Protein AF-A0AAV4CG24-F1 (afdb_monomer)

Solvent-accessible surface area (backbone atoms only — not comparable to full-atom values): 12951 Å² total; per-residue (Å²): 138,84,87,86,73,68,95,85,64,70,68,48,43,23,34,48,84,80,64,47,72,50,86,46,74,68,58,50,69,72,48,63,100,78,67,50,74,42,80,32,50,84,91,58,79,85,88,38,61,70,57,51,52,53,54,51,52,76,70,46,96,73,87,53,74,66,55,49,55,50,50,55,56,50,66,68,37,93,57,31,68,60,54,48,51,56,46,50,62,53,72,75,32,60,40,86,46,43,43,35,93,69,41,53,68,51,48,61,96,55,66,88,85,60,53,34,53,48,59,50,35,20,52,52,42,30,52,51,48,52,50,52,53,53,56,53,54,71,76,42,92,47,72,73,47,50,55,52,46,52,52,50,49,50,52,35,58,76,54,56,39,59,11,48,35,53,14,38,84,36,87,89,54,30,68,30,44,80,74,27,45,34,66,50,63,41,53,94,91,41,92,52,32,94,78,64,48,69,49,38,46,50,38,36,41,62,40,42,56,54,54,68,76,60,80,85,81,83,125

Mean predicted aligned error: 14.13 Å

pLDDT: mean 80.68, std 14.06, range [37.09, 98.31]

Radius of gyration: 22.63 Å; Cα contacts (8 Å, |Δi|>4): 219; chains: 1; bounding box: 52×40×64 Å

Foldseek 3Di:
DDDDDPPPFDKWKAFLAQRHTDPDPVSVVPDDPPTDIDIDTVPDDRPHLLVVLVVVVVVDPDADPVNVVSVVVLVPDPCSVVVVVVVCLQVPFPLVAFFCVSPVQLCPPPDPVDGTPLVVQLVVLLVVLVVVLVVQLVVDPDPVVVVVSVVVVVVCVVCSVLSCCQGLPNPPRHCAHVSRKHWDCPDPPDRRNPVRDIARLSGGNVSVVCCVVPDPDDD

Secondary structure (DSSP, 8-state):
------TTS-EEEEETTT--B--SHHHHHTS-TT--EEEEETT-----HHHHHHHHHHH-SS--HHHHHHHHHHHTSTTHHHHHHHHHHHHT---S--BGGG-TGGGTTS-TT--BHHHHHHHHHHHHHHHHHHHHHHH--SHHHHHHHHHHHHHHHHTGGGGGGG-TT-TTT-SS-TT--EE----TTSSS-TT--EE-TTT-HHHHHHTTS------

Organism: NCBI:txid259542

Sequence (219 aa):
MVLEISGNQNVRVISGDDKTEVKDDEDLKKRHNQTSFVFLMDGERWPGDVYHYLNEFWMKNTVTQDDKLCFEKIIRDEQFEKRVLKYLEIVETNIHANRRNEDEDWFHGLGKRHKTKNKVMRDKLRRRMRNYLSKAGKKFDQEKTREMVQLLETRLKNAGYNSSYYDRGDSAKRMCDELGEFRCEGRYNKDECEHQHTINPYASKDHRVMFRLWDLDHM

Nearest PDB structures (foldseek):
  1v0d-assembly1_A-2  TM=7.535E-01  e=1.465E-10  Mus musculus
  4d2k-assembly4_D  TM=8.428E-01  e=2.640E-01  Drosophila melanogaster
  4mac-assembly3_B  TM=8.777E-01  e=9.709E-01  Mus musculus
  5xpb-assembly1_E  TM=8.160E-01  e=2.990E+00  Drosophila melanogaster

Structure (mmCIF, N/CA/C/O backbone):
data_AF-A0AAV4CG24-F1
#
_entry.id   AF-A0AAV4CG24-F1
#
loop_
_atom_site.group_PDB
_atom_site.id
_atom_site.type_symbol
_atom_site.label_atom_id
_atom_site.label_alt_id
_atom_site.label_comp_id
_atom_site.label_asym_id
_atom_site.label_entity_id
_atom_site.label_seq_id
_atom_site.pdbx_PDB_ins_code
_atom_site.Cartn_x
_atom_site.Cartn_y
_atom_site.Cartn_z
_atom_site.occupancy
_atom_site.B_iso_or_equiv
_atom_site.auth_seq_id
_atom_site.auth_comp_id
_atom_site.auth_asym_id
_atom_site.auth_atom_id
_atom_site.pdbx_PDB_model_num
ATOM 1 N N . MET A 1 1 ? 10.407 -13.045 -38.837 1.00 37.56 1 MET A N 1
ATOM 2 C CA . MET A 1 1 ? 10.295 -13.478 -37.431 1.00 37.56 1 MET A CA 1
ATOM 3 C C . MET A 1 1 ? 9.124 -14.439 -37.358 1.00 37.56 1 MET A C 1
ATOM 5 O O . MET A 1 1 ? 8.026 -14.040 -37.719 1.00 37.56 1 MET A O 1
ATOM 9 N N . VAL A 1 2 ? 9.375 -15.709 -37.042 1.00 37.09 2 VAL A N 1
ATOM 10 C CA . VAL A 1 2 ? 8.330 -16.733 -36.897 1.00 37.09 2 VAL A CA 1
ATOM 11 C C . VAL A 1 2 ? 8.076 -16.874 -35.402 1.00 37.09 2 VAL A C 1
ATOM 13 O O . VAL A 1 2 ? 9.019 -17.095 -34.648 1.00 37.09 2 VAL A O 1
ATOM 16 N N . LEU A 1 3 ? 6.834 -16.659 -34.973 1.00 52.44 3 LEU A N 1
ATOM 17 C CA . LEU A 1 3 ? 6.419 -16.887 -33.592 1.00 52.44 3 LEU A CA 1
ATOM 18 C C . LEU A 1 3 ? 6.149 -18.386 -33.428 1.00 52.44 3 LEU A C 1
ATOM 20 O O . LEU A 1 3 ? 5.180 -18.900 -33.981 1.00 52.44 3 LEU A O 1
ATOM 24 N N . GLU A 1 4 ? 7.017 -19.087 -32.700 1.00 59.41 4 GLU A N 1
ATOM 25 C CA . GLU A 1 4 ? 6.807 -20.491 -32.342 1.00 59.41 4 GLU A CA 1
ATOM 26 C C . GLU A 1 4 ? 6.093 -20.573 -30.992 1.00 59.41 4 GLU A C 1
ATOM 28 O O . GLU A 1 4 ? 6.704 -20.464 -29.931 1.00 59.41 4 GLU A O 1
ATOM 33 N N . ILE A 1 5 ? 4.775 -20.761 -31.033 1.00 59.62 5 ILE A N 1
ATOM 34 C CA . ILE A 1 5 ? 3.986 -21.109 -29.851 1.00 59.62 5 ILE A CA 1
ATOM 35 C C . ILE A 1 5 ? 3.922 -22.636 -29.796 1.00 59.62 5 ILE A C 1
ATOM 37 O O . ILE A 1 5 ? 3.379 -23.278 -30.695 1.00 59.62 5 ILE A O 1
ATOM 41 N N . SER A 1 6 ? 4.500 -23.231 -28.752 1.00 60.16 6 SER A N 1
ATOM 42 C CA . SER A 1 6 ? 4.446 -24.681 -28.543 1.00 60.16 6 SER A CA 1
ATOM 43 C C . SER A 1 6 ? 2.987 -25.107 -28.352 1.00 60.16 6 SER A C 1
ATOM 45 O O . SER A 1 6 ? 2.305 -24.589 -27.472 1.00 60.16 6 SER A O 1
ATOM 47 N N . GLY A 1 7 ? 2.500 -26.038 -29.180 1.00 53.47 7 GLY A N 1
ATOM 48 C CA . GLY A 1 7 ? 1.072 -26.319 -29.420 1.00 53.47 7 GLY A CA 1
ATOM 49 C C . GLY A 1 7 ? 0.230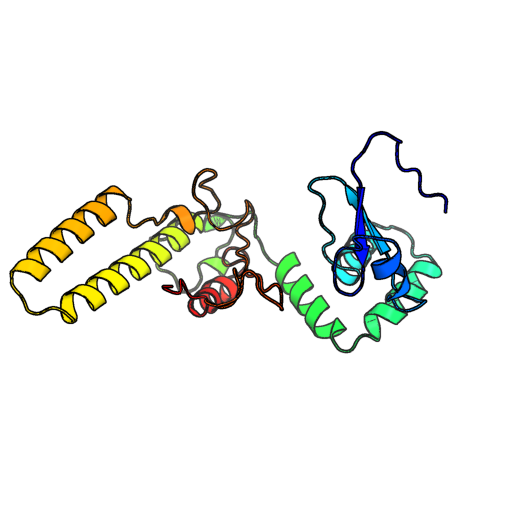 -26.890 -28.268 1.00 53.47 7 GLY A C 1
ATOM 50 O O . GLY A 1 7 ? -0.758 -27.559 -28.536 1.00 53.47 7 GLY A O 1
ATOM 51 N N . ASN A 1 8 ? 0.597 -26.660 -27.006 1.00 56.91 8 ASN A N 1
ATOM 52 C CA . ASN A 1 8 ? -0.135 -27.138 -25.829 1.00 56.91 8 ASN A CA 1
ATOM 53 C C . ASN A 1 8 ? -0.232 -26.100 -24.697 1.00 56.91 8 ASN A C 1
ATOM 55 O O . ASN A 1 8 ? -0.503 -26.458 -23.551 1.00 56.91 8 ASN A O 1
ATOM 59 N N . GLN A 1 9 ? 0.031 -24.825 -24.986 1.00 64.88 9 GLN A N 1
ATOM 60 C CA . GLN A 1 9 ? 0.042 -23.760 -23.987 1.00 64.88 9 GLN A CA 1
ATOM 61 C C . GLN A 1 9 ? -1.118 -22.791 -24.215 1.00 64.88 9 GLN A C 1
ATOM 63 O O . GLN A 1 9 ? -1.382 -22.387 -25.346 1.00 64.88 9 GLN A O 1
ATOM 68 N N . ASN A 1 10 ? -1.823 -22.443 -23.135 1.00 75.38 10 ASN A N 1
ATOM 69 C CA . ASN A 1 10 ? -2.861 -21.421 -23.167 1.00 75.38 10 ASN A CA 1
ATOM 70 C C . ASN A 1 10 ? -2.177 -20.063 -23.345 1.00 75.38 10 ASN A C 1
ATOM 72 O O . ASN A 1 10 ? -1.357 -19.663 -22.516 1.00 75.38 10 ASN A O 1
ATOM 76 N N . VAL A 1 11 ? -2.478 -19.390 -24.454 1.00 82.44 11 VAL A N 1
ATOM 77 C CA . VAL A 1 11 ? -1.899 -18.090 -24.792 1.00 82.44 11 VAL A CA 1
ATOM 78 C C . VAL A 1 11 ? -3.008 -17.064 -24.858 1.00 82.44 11 VAL A C 1
ATOM 80 O O . VAL A 1 11 ? -4.001 -17.239 -25.563 1.00 82.44 11 VAL A O 1
ATOM 83 N N . ARG A 1 12 ? -2.808 -15.970 -24.133 1.00 88.62 12 ARG A N 1
ATOM 84 C CA . ARG A 1 12 ? -3.722 -14.839 -24.092 1.00 88.62 12 ARG A CA 1
ATOM 85 C C . ARG A 1 12 ? -3.170 -13.722 -24.966 1.00 88.62 12 ARG A C 1
ATOM 87 O O . ARG A 1 12 ? -2.003 -13.354 -24.838 1.00 88.62 12 ARG A O 1
ATOM 94 N N . VAL A 1 13 ? -4.001 -13.178 -25.848 1.00 88.06 13 VAL A N 1
ATOM 95 C CA . VAL A 1 13 ? -3.606 -12.095 -26.756 1.00 88.06 13 VAL A CA 1
ATOM 96 C C . VAL A 1 13 ? -4.137 -10.781 -26.219 1.00 88.06 13 VAL A C 1
ATOM 98 O O . VAL A 1 13 ? -5.328 -10.648 -25.947 1.00 88.06 13 VAL A O 1
ATOM 101 N N . ILE A 1 14 ? -3.261 -9.795 -26.075 1.00 87.94 14 ILE A N 1
ATOM 102 C CA . ILE A 1 14 ? -3.652 -8.445 -25.675 1.00 87.94 14 ILE A CA 1
ATOM 103 C C . ILE A 1 14 ? -3.155 -7.419 -26.690 1.00 87.94 14 ILE A C 1
ATOM 105 O O . ILE A 1 14 ? -2.155 -7.628 -27.377 1.00 87.94 14 ILE A O 1
ATOM 109 N N . SER A 1 15 ? -3.830 -6.280 -26.750 1.00 83.81 15 SER A N 1
ATOM 110 C CA . SER A 1 15 ? -3.315 -5.084 -27.410 1.00 83.81 15 SER A CA 1
ATOM 111 C C . SER A 1 15 ? -2.145 -4.518 -26.598 1.00 83.81 15 SER A C 1
ATOM 113 O O . SER A 1 15 ? -2.245 -4.315 -25.388 1.00 83.81 15 SER A O 1
ATOM 115 N N . GLY A 1 16 ? -1.011 -4.287 -27.253 1.00 73.06 16 GLY A N 1
ATOM 116 C CA . GLY A 1 16 ? 0.186 -3.713 -26.643 1.00 73.06 16 GLY A CA 1
ATOM 117 C C . GLY A 1 16 ? -0.000 -2.257 -26.216 1.00 73.06 16 GLY A C 1
ATOM 118 O O . GLY A 1 16 ? 0.680 -1.825 -25.284 1.00 73.06 16 GLY A O 1
ATOM 119 N N . ASP A 1 17 ? -0.947 -1.557 -26.851 1.00 68.69 17 ASP A N 1
ATOM 120 C CA . ASP A 1 17 ? -1.194 -0.120 -26.698 1.00 68.69 17 ASP A CA 1
ATOM 121 C C . ASP A 1 17 ? -2.033 0.183 -25.443 1.00 68.69 17 ASP A C 1
ATOM 123 O O . ASP A 1 17 ? -1.686 1.040 -24.631 1.00 68.69 17 ASP A O 1
ATOM 127 N N . ASP A 1 18 ? -3.136 -0.549 -25.258 1.00 73.06 18 ASP A N 1
ATOM 128 C CA . ASP A 1 18 ? -4.129 -0.313 -24.195 1.00 73.06 18 ASP A CA 1
ATOM 129 C C . ASP A 1 18 ? -4.297 -1.503 -23.232 1.00 73.06 18 ASP A C 1
ATOM 131 O O . ASP A 1 18 ? -5.086 -1.438 -22.288 1.00 73.06 18 ASP A O 1
ATOM 135 N N . LYS A 1 19 ? -3.542 -2.590 -23.447 1.00 78.50 19 LYS A N 1
ATOM 136 C CA . LYS A 1 19 ? -3.533 -3.817 -22.628 1.00 78.50 19 LYS A CA 1
ATOM 137 C C . LYS A 1 19 ? -4.864 -4.561 -22.573 1.00 78.50 19 LYS A C 1
ATOM 139 O O . LYS A 1 19 ? -5.029 -5.464 -21.748 1.00 78.50 19 LYS A O 1
ATOM 144 N N . THR A 1 20 ? -5.807 -4.211 -23.442 1.00 84.31 20 THR A N 1
ATOM 145 C CA . THR A 1 20 ? -7.096 -4.896 -23.511 1.00 84.31 20 THR A CA 1
ATOM 146 C C . THR A 1 20 ? -6.941 -6.250 -24.193 1.00 84.31 20 THR A C 1
ATOM 148 O O . THR A 1 20 ? -6.212 -6.398 -25.175 1.00 84.31 20 THR A O 1
ATOM 151 N N . GLU A 1 21 ? -7.620 -7.259 -23.659 1.00 87.38 21 GLU A N 1
ATOM 152 C CA . GLU A 1 21 ? -7.591 -8.611 -24.211 1.00 87.38 21 GLU A CA 1
ATOM 153 C C . GLU A 1 21 ? -8.389 -8.695 -25.513 1.00 87.38 21 GLU A C 1
ATOM 155 O O . GLU A 1 21 ? -9.464 -8.104 -25.643 1.00 87.38 21 GLU A O 1
ATOM 160 N N . VAL A 1 22 ? -7.847 -9.427 -26.483 1.00 88.31 22 VAL A N 1
ATOM 161 C CA . VAL A 1 22 ? -8.533 -9.780 -27.723 1.00 88.31 22 VAL A CA 1
ATOM 162 C C . VAL A 1 22 ? -9.228 -11.111 -27.484 1.00 88.31 22 VAL A C 1
ATOM 164 O O . VAL A 1 22 ? -8.572 -12.143 -27.369 1.00 88.31 22 VAL A O 1
ATOM 167 N N . LYS A 1 23 ? -10.554 -11.068 -27.348 1.00 85.75 23 LYS A N 1
ATOM 168 C CA . LYS A 1 23 ? -11.351 -12.233 -26.944 1.00 85.75 23 LYS A CA 1
ATOM 169 C C . LYS A 1 23 ? -11.750 -13.117 -28.120 1.00 85.75 23 LYS A C 1
ATOM 171 O O . LYS A 1 23 ? -11.886 -14.324 -27.950 1.00 85.75 23 LYS A O 1
ATOM 176 N N . ASP A 1 24 ? -11.943 -12.516 -29.290 1.00 84.56 24 ASP A N 1
ATOM 177 C CA . ASP A 1 24 ? -12.369 -13.198 -30.506 1.00 84.56 24 ASP A CA 1
ATOM 178 C C . ASP A 1 24 ? -11.956 -12.428 -31.776 1.00 84.56 24 ASP A C 1
ATOM 180 O O . ASP A 1 24 ? -11.408 -11.320 -31.724 1.00 84.56 24 ASP A O 1
ATOM 184 N N . ASP A 1 25 ? -12.224 -13.038 -32.931 1.00 84.62 25 ASP A N 1
ATOM 185 C CA . ASP A 1 25 ? -11.913 -12.484 -34.251 1.00 84.62 25 ASP A CA 1
ATOM 186 C C . ASP A 1 25 ? -12.673 -11.184 -34.556 1.00 84.62 25 ASP A C 1
ATOM 188 O O . ASP A 1 25 ? -12.194 -10.353 -35.331 1.00 84.62 25 ASP A O 1
ATOM 192 N N . GLU A 1 26 ? -13.853 -10.974 -33.969 1.00 85.69 26 GLU A N 1
ATOM 193 C CA . GLU A 1 26 ? -14.628 -9.748 -34.173 1.00 85.69 26 GLU A CA 1
ATOM 194 C C . GLU A 1 26 ? -14.031 -8.586 -33.377 1.00 85.69 26 GLU A C 1
ATOM 196 O O . GLU A 1 26 ? -13.936 -7.464 -33.879 1.00 85.69 26 GLU A O 1
ATOM 201 N N . ASP A 1 27 ? -13.555 -8.850 -32.163 1.00 82.56 27 ASP A N 1
ATOM 202 C CA . ASP A 1 27 ? -12.786 -7.902 -31.365 1.00 82.56 27 ASP A CA 1
ATOM 203 C C . ASP A 1 27 ? -11.436 -7.570 -32.002 1.00 82.56 27 ASP A C 1
ATOM 205 O O . ASP A 1 27 ? -10.992 -6.423 -31.909 1.00 82.56 27 ASP A O 1
ATOM 209 N N . LEU A 1 28 ? -10.809 -8.527 -32.696 1.00 82.69 28 LEU A N 1
ATOM 210 C CA . LEU A 1 28 ? -9.594 -8.288 -33.475 1.00 82.69 28 LEU A CA 1
ATOM 211 C C . LEU A 1 28 ? -9.855 -7.345 -34.661 1.00 82.69 28 LEU A C 1
ATOM 213 O O . LEU A 1 28 ? -9.099 -6.398 -34.872 1.00 82.69 28 LEU A O 1
ATOM 217 N N . LYS A 1 29 ? -10.947 -7.552 -35.407 1.00 84.38 29 LYS A N 1
ATOM 218 C CA . LYS A 1 29 ? -11.315 -6.715 -36.569 1.00 84.38 29 LYS A CA 1
ATOM 219 C C . LYS A 1 29 ? -11.665 -5.273 -36.207 1.00 84.38 29 LYS A C 1
ATOM 221 O O . LYS A 1 29 ? -11.553 -4.391 -37.054 1.00 84.38 29 LYS A O 1
ATOM 226 N N . LYS A 1 30 ? -12.091 -5.020 -34.966 1.00 84.50 30 LYS A N 1
ATOM 227 C CA . LYS A 1 30 ? -12.358 -3.661 -34.460 1.00 84.50 30 LYS A CA 1
ATOM 228 C C . LYS A 1 30 ? -11.078 -2.877 -34.160 1.00 84.50 30 LYS A C 1
ATOM 230 O O . LYS A 1 30 ? -11.157 -1.671 -33.930 1.00 84.50 30 LYS A O 1
ATOM 235 N N . ARG A 1 31 ? -9.916 -3.538 -34.111 1.00 80.06 31 ARG A N 1
ATOM 236 C CA . ARG A 1 31 ? -8.637 -2.884 -33.812 1.00 80.06 31 ARG A CA 1
ATOM 237 C C . ARG A 1 31 ? -8.145 -2.083 -35.009 1.00 80.06 31 ARG A C 1
ATOM 239 O O . ARG A 1 31 ? -8.446 -2.387 -36.160 1.00 80.06 31 ARG A O 1
ATOM 246 N N . HIS A 1 32 ? -7.366 -1.043 -34.730 1.00 76.62 32 HIS A N 1
ATOM 247 C CA . HIS A 1 32 ? -6.729 -0.276 -35.789 1.00 76.62 32 HIS A CA 1
ATOM 248 C C . HIS A 1 32 ? -5.686 -1.141 -36.509 1.00 76.62 32 HIS A C 1
ATOM 250 O O . HIS A 1 32 ? -5.002 -1.955 -35.894 1.00 76.62 32 HIS A O 1
ATOM 256 N N . ASN A 1 33 ? -5.502 -0.914 -37.812 1.00 71.50 33 ASN A N 1
ATOM 257 C CA . ASN A 1 33 ? -4.597 -1.698 -38.670 1.00 71.50 33 ASN A CA 1
ATOM 258 C C . ASN A 1 33 ? -3.112 -1.690 -38.237 1.00 71.50 33 ASN A C 1
ATOM 260 O O . ASN A 1 33 ? -2.296 -2.369 -38.852 1.00 71.50 33 ASN A O 1
ATOM 264 N N . GLN A 1 34 ? -2.745 -0.897 -37.229 1.00 70.50 34 GLN A N 1
ATOM 265 C CA . GLN A 1 34 ? -1.386 -0.771 -36.693 1.00 70.50 34 GLN A CA 1
ATOM 266 C C . GLN A 1 34 ? -1.293 -1.119 -35.201 1.00 70.50 34 GLN A C 1
ATOM 268 O O . GLN A 1 34 ? -0.269 -0.843 -34.582 1.00 70.50 34 GLN A O 1
ATOM 273 N N . THR A 1 35 ? -2.341 -1.708 -34.621 1.00 73.69 35 THR A N 1
ATOM 274 C CA . THR A 1 35 ? -2.309 -2.165 -33.231 1.00 73.69 35 THR A CA 1
ATOM 275 C C . THR A 1 35 ? -1.256 -3.259 -33.074 1.00 73.69 35 THR A C 1
ATOM 277 O O . THR A 1 35 ? -1.263 -4.257 -33.798 1.00 73.69 35 THR A O 1
ATOM 280 N N . SER A 1 36 ? -0.339 -3.066 -32.126 1.00 78.88 36 SER A N 1
ATOM 281 C CA . SER A 1 36 ? 0.634 -4.096 -31.758 1.00 78.88 36 SER A CA 1
ATOM 282 C C . SER A 1 36 ? -0.049 -5.131 -30.870 1.00 78.88 36 SER A C 1
ATOM 284 O O . SER A 1 36 ? -0.774 -4.760 -29.952 1.00 78.88 36 SER A O 1
ATOM 286 N N . PHE A 1 37 ? 0.185 -6.421 -31.104 1.00 83.12 37 PHE A N 1
ATOM 287 C CA . PHE A 1 37 ? -0.364 -7.492 -30.268 1.00 83.12 37 PHE A CA 1
ATOM 288 C C . PHE A 1 37 ? 0.739 -8.180 -29.477 1.00 83.1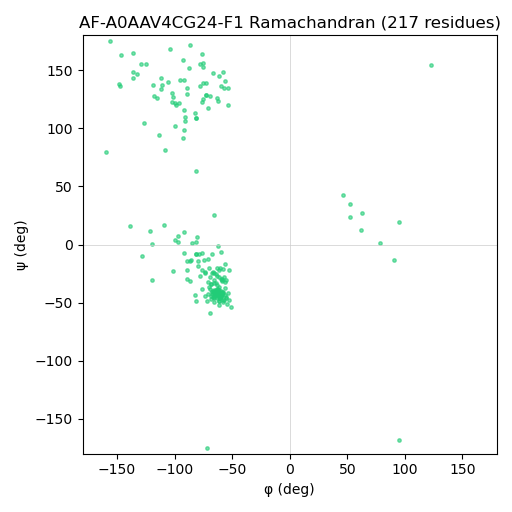2 37 PHE A C 1
ATOM 290 O O . PHE A 1 37 ? 1.811 -8.471 -30.007 1.00 83.12 37 PHE A O 1
ATOM 297 N N . VAL A 1 38 ? 0.453 -8.446 -28.207 1.00 84.12 38 VAL A N 1
ATOM 298 C CA . VAL A 1 38 ? 1.352 -9.137 -27.285 1.00 84.12 38 VAL A CA 1
ATOM 299 C C . VAL A 1 38 ? 0.705 -10.454 -26.892 1.00 84.12 38 VAL A C 1
ATOM 301 O O . VAL A 1 38 ? -0.437 -10.487 -26.433 1.00 84.12 38 VAL A O 1
ATOM 304 N N . PHE A 1 39 ? 1.449 -11.535 -27.082 1.00 86.44 39 PHE A N 1
ATOM 305 C CA . PHE A 1 39 ? 1.054 -12.888 -26.717 1.00 86.44 39 PHE A CA 1
ATOM 306 C C . PHE A 1 39 ? 1.664 -13.199 -25.353 1.00 86.44 39 PHE A C 1
ATOM 308 O O . PHE A 1 39 ? 2.876 -13.087 -25.186 1.00 86.44 39 PHE A O 1
ATOM 315 N N . LEU A 1 40 ? 0.822 -13.532 -24.378 1.00 82.31 40 LEU A N 1
ATOM 316 C CA . LEU A 1 40 ? 1.224 -13.805 -23.001 1.00 82.31 40 LEU A CA 1
ATOM 317 C C . LEU A 1 40 ? 0.853 -15.232 -22.621 1.00 82.31 40 LEU A C 1
ATOM 319 O O . LEU A 1 40 ? -0.262 -15.682 -22.895 1.00 82.31 40 LEU A O 1
ATOM 323 N N . MET A 1 41 ? 1.764 -15.910 -21.938 1.00 83.38 41 MET A N 1
ATOM 324 C CA . MET A 1 41 ? 1.499 -17.196 -21.307 1.00 83.38 41 MET A CA 1
ATOM 325 C C . MET A 1 41 ? 0.691 -17.031 -20.016 1.00 83.38 41 MET A C 1
ATOM 327 O O . MET A 1 41 ? 0.626 -15.943 -19.433 1.00 83.38 41 MET A O 1
ATOM 331 N N . ASP A 1 42 ? 0.109 -18.125 -19.526 1.00 77.31 42 ASP A N 1
ATOM 332 C CA . ASP A 1 42 ? -0.591 -18.134 -18.240 1.00 77.31 42 ASP A CA 1
ATOM 333 C C . ASP A 1 42 ? 0.303 -17.603 -17.103 1.00 77.31 42 ASP A C 1
ATOM 335 O O . ASP A 1 42 ? 1.365 -18.142 -16.793 1.00 77.31 42 ASP A O 1
ATOM 339 N N . GLY A 1 43 ? -0.150 -16.520 -16.466 1.00 73.56 43 GLY A N 1
ATOM 340 C CA . GLY A 1 43 ? 0.557 -15.836 -15.379 1.00 73.56 43 GLY A CA 1
ATOM 341 C C . GLY A 1 43 ? 1.501 -14.709 -15.817 1.00 73.56 43 GLY A C 1
ATOM 342 O O . GLY A 1 43 ? 1.887 -13.897 -14.972 1.00 73.56 43 GLY A O 1
ATOM 343 N N . GLU A 1 44 ? 1.822 -14.594 -17.108 1.00 74.94 44 GLU A N 1
ATOM 344 C CA . GLU A 1 44 ? 2.649 -13.505 -17.630 1.00 74.94 44 GLU A CA 1
ATOM 345 C C . GLU A 1 44 ? 1.883 -12.183 -17.730 1.00 74.94 44 GLU A C 1
ATOM 347 O O . GLU A 1 44 ? 0.651 -12.120 -17.812 1.00 74.94 44 GLU A O 1
ATOM 352 N N . ARG A 1 45 ? 2.634 -11.077 -17.711 1.00 71.69 45 ARG A N 1
ATOM 353 C CA . ARG A 1 45 ? 2.082 -9.726 -17.817 1.00 71.69 45 ARG A CA 1
ATOM 354 C C . ARG A 1 45 ? 2.900 -8.873 -18.758 1.00 71.69 45 ARG A C 1
ATOM 356 O O . ARG A 1 45 ? 4.123 -8.907 -18.734 1.00 71.69 45 ARG A O 1
ATOM 363 N N . TRP A 1 46 ? 2.199 -8.023 -19.498 1.00 77.50 46 TRP A N 1
ATOM 364 C CA . TRP A 1 46 ? 2.809 -6.990 -20.317 1.00 77.50 46 TRP A CA 1
ATOM 365 C C . TRP A 1 46 ? 2.962 -5.687 -19.518 1.00 77.50 46 TRP A C 1
ATOM 367 O O . TRP A 1 46 ? 1.963 -5.016 -19.209 1.00 77.50 46 TRP A O 1
ATOM 377 N N . PRO A 1 47 ? 4.196 -5.295 -19.160 1.00 61.78 47 PRO A N 1
ATOM 378 C CA . PRO A 1 47 ? 4.426 -4.067 -18.406 1.00 61.78 47 PRO A CA 1
ATOM 379 C C . PRO A 1 47 ? 4.145 -2.816 -19.254 1.00 61.78 47 PRO A C 1
ATOM 381 O O . PRO A 1 47 ? 3.808 -1.768 -18.703 1.00 61.78 47 PRO A O 1
ATOM 384 N N . GLY A 1 48 ? 4.149 -2.942 -20.581 1.00 67.12 48 GLY A N 1
ATOM 385 C CA . GLY A 1 48 ? 4.005 -1.851 -21.539 1.00 67.12 48 GLY A CA 1
ATOM 386 C C . GLY A 1 48 ? 5.208 -1.809 -22.473 1.00 67.12 48 GLY A C 1
ATOM 387 O O . GLY A 1 48 ? 6.299 -2.245 -22.104 1.00 67.12 48 GLY A O 1
ATOM 388 N N . ASP A 1 49 ? 4.996 -1.262 -23.662 1.00 64.50 49 ASP A N 1
ATOM 389 C CA . ASP A 1 49 ? 6.000 -1.071 -24.707 1.00 64.50 49 ASP A CA 1
ATOM 390 C C . ASP A 1 49 ? 7.259 -0.375 -24.177 1.00 64.50 49 ASP A C 1
ATOM 392 O O . ASP A 1 49 ? 8.349 -0.939 -24.241 1.00 64.50 49 ASP A O 1
ATOM 396 N N . VAL A 1 50 ? 7.120 0.786 -23.539 1.00 60.78 50 VAL A N 1
ATOM 397 C CA . VAL A 1 50 ? 8.257 1.558 -23.018 1.00 60.78 50 VAL A CA 1
ATOM 398 C C . VAL A 1 50 ? 9.070 0.754 -22.000 1.00 60.78 50 VAL A C 1
ATOM 400 O O . VAL A 1 50 ? 10.295 0.767 -22.046 1.00 60.78 50 VAL A O 1
ATOM 403 N N . TYR A 1 51 ? 8.407 0.013 -21.108 1.00 57.53 51 TYR A N 1
ATOM 404 C CA . TYR A 1 51 ? 9.081 -0.806 -20.097 1.00 57.53 51 TYR A CA 1
ATOM 405 C C . TYR A 1 51 ? 9.845 -1.977 -20.719 1.00 57.53 51 TYR A C 1
ATOM 407 O O . TYR A 1 51 ? 10.975 -2.252 -20.317 1.00 57.53 51 TYR A O 1
ATOM 415 N N . HIS A 1 52 ? 9.243 -2.655 -21.699 1.00 62.22 52 HIS A N 1
ATOM 416 C CA . HIS A 1 52 ? 9.879 -3.764 -22.402 1.00 62.22 52 HIS A CA 1
ATOM 417 C C . HIS A 1 52 ? 11.091 -3.285 -23.206 1.00 62.22 52 HIS A C 1
ATOM 419 O O . HIS A 1 52 ? 12.184 -3.822 -23.034 1.00 62.22 52 HIS A O 1
ATOM 425 N N . TYR A 1 53 ? 10.932 -2.221 -23.997 1.00 62.19 53 TYR A N 1
ATOM 426 C CA . TYR A 1 53 ? 12.011 -1.689 -24.826 1.00 62.19 53 TYR A CA 1
ATOM 427 C C . TYR A 1 53 ? 13.146 -1.081 -24.002 1.00 62.19 53 TYR A C 1
ATOM 429 O O . TYR A 1 53 ? 14.304 -1.311 -24.334 1.00 62.19 53 TYR A O 1
ATOM 437 N N . LEU A 1 54 ? 12.863 -0.357 -22.912 1.00 61.16 54 LEU A N 1
ATOM 438 C CA . LEU A 1 54 ? 13.922 0.181 -22.050 1.00 61.16 54 LEU A CA 1
ATOM 439 C C . LEU A 1 54 ? 14.709 -0.931 -21.350 1.00 61.16 54 LEU A C 1
ATOM 441 O O . LEU A 1 54 ? 15.932 -0.834 -21.276 1.00 61.16 54 LEU A O 1
ATOM 445 N N . ASN A 1 55 ? 14.038 -1.981 -20.869 1.00 57.28 55 ASN A N 1
ATOM 446 C CA . ASN A 1 55 ? 14.701 -3.096 -20.195 1.00 57.28 55 ASN A CA 1
ATOM 447 C C . ASN A 1 55 ? 15.513 -3.959 -21.179 1.00 57.28 55 ASN A C 1
ATOM 449 O O . ASN A 1 55 ? 16.658 -4.302 -20.893 1.00 57.28 55 ASN A O 1
ATOM 453 N N . GLU A 1 56 ? 14.970 -4.254 -22.367 1.00 61.28 56 GLU A N 1
ATOM 454 C CA . GLU A 1 56 ? 15.722 -4.927 -23.434 1.00 61.28 56 GLU A CA 1
ATOM 455 C C . GLU A 1 56 ? 16.919 -4.100 -23.906 1.00 61.28 56 GLU A C 1
ATOM 457 O O . GLU A 1 56 ? 18.004 -4.641 -24.098 1.00 61.28 56 GLU A O 1
ATOM 462 N N . PHE A 1 57 ? 16.742 -2.790 -24.089 1.00 60.22 57 PHE A N 1
ATOM 463 C CA . PHE A 1 57 ? 17.811 -1.902 -24.533 1.00 60.22 57 PHE A CA 1
ATOM 464 C C . PHE A 1 57 ? 18.939 -1.812 -23.508 1.00 60.22 57 PHE A C 1
ATOM 466 O O . PHE A 1 57 ? 20.104 -1.908 -23.880 1.00 60.22 57 PHE A O 1
ATOM 473 N N . TRP A 1 58 ? 18.605 -1.696 -22.218 1.00 54.66 58 TRP A N 1
ATOM 474 C CA . TRP A 1 58 ? 19.587 -1.732 -21.130 1.00 54.66 58 TRP A CA 1
ATOM 475 C C . TRP A 1 58 ? 20.400 -3.033 -21.098 1.00 54.66 58 TRP A C 1
ATOM 477 O O . TRP A 1 58 ? 21.553 -3.024 -20.673 1.00 54.66 58 TRP A O 1
ATOM 487 N N . MET A 1 59 ? 19.812 -4.143 -21.550 1.00 51.31 59 MET A N 1
ATOM 488 C CA . MET A 1 59 ? 20.450 -5.462 -21.595 1.00 51.31 59 MET A CA 1
ATOM 489 C C . MET A 1 59 ? 21.202 -5.731 -22.914 1.00 51.31 59 MET A C 1
ATOM 491 O O . MET A 1 59 ? 21.987 -6.679 -22.990 1.00 51.31 59 MET A O 1
ATOM 495 N N . LYS A 1 60 ? 20.980 -4.932 -23.968 1.00 60.88 60 LYS A N 1
ATOM 496 C CA . LYS A 1 60 ? 21.585 -5.122 -25.297 1.00 60.88 60 LYS A CA 1
ATOM 497 C C . LYS A 1 60 ? 22.930 -4.395 -25.410 1.00 60.88 60 LYS A C 1
ATOM 499 O O . LYS A 1 60 ? 23.036 -3.194 -25.202 1.00 60.88 60 LYS A O 1
ATOM 504 N N . ASN A 1 61 ? 23.955 -5.119 -25.865 1.00 52.12 61 ASN A N 1
ATOM 505 C CA . ASN A 1 61 ? 25.285 -4.556 -26.153 1.00 52.12 61 ASN A CA 1
ATOM 506 C C . ASN A 1 61 ? 25.381 -3.863 -27.528 1.00 52.12 61 ASN A C 1
ATOM 508 O O . ASN A 1 61 ? 26.412 -3.280 -27.857 1.00 52.12 61 ASN A O 1
ATOM 512 N N . THR A 1 62 ? 24.357 -3.969 -28.379 1.00 56.62 62 THR A N 1
ATOM 513 C CA . THR A 1 62 ? 24.359 -3.401 -29.738 1.00 56.62 62 THR A CA 1
ATOM 514 C C . THR A 1 62 ? 22.950 -2.970 -30.131 1.00 56.62 62 THR A C 1
ATOM 516 O O . THR A 1 62 ? 21.993 -3.699 -29.892 1.00 56.62 62 THR A O 1
ATOM 519 N N . VAL A 1 63 ? 22.832 -1.784 -30.734 1.00 63.97 63 VAL A N 1
ATOM 520 C CA . VAL A 1 63 ? 21.551 -1.156 -31.100 1.00 63.97 63 VAL A CA 1
ATOM 521 C C . VAL A 1 63 ? 21.300 -1.319 -32.598 1.00 63.97 63 VAL A C 1
ATOM 523 O O . VAL A 1 63 ? 22.111 -0.863 -33.410 1.00 63.97 63 VAL A O 1
ATOM 526 N N . THR A 1 64 ? 20.179 -1.937 -32.974 1.00 73.50 64 THR A N 1
ATOM 527 C CA . THR A 1 64 ? 19.784 -2.142 -34.378 1.00 73.50 64 THR A CA 1
ATOM 528 C C . THR A 1 64 ? 19.010 -0.948 -34.952 1.00 73.50 64 THR A C 1
ATOM 530 O O . THR A 1 64 ? 18.660 0.003 -34.250 1.00 73.50 64 THR A O 1
ATOM 533 N N . GLN A 1 65 ? 18.748 -0.965 -36.261 1.00 63.50 65 GLN A N 1
ATOM 534 C CA . GLN A 1 65 ? 17.953 0.072 -36.927 1.00 63.50 65 GLN A CA 1
ATOM 535 C C . GLN A 1 65 ? 16.464 0.005 -36.550 1.00 63.50 65 GLN A C 1
ATOM 537 O O . GLN A 1 65 ? 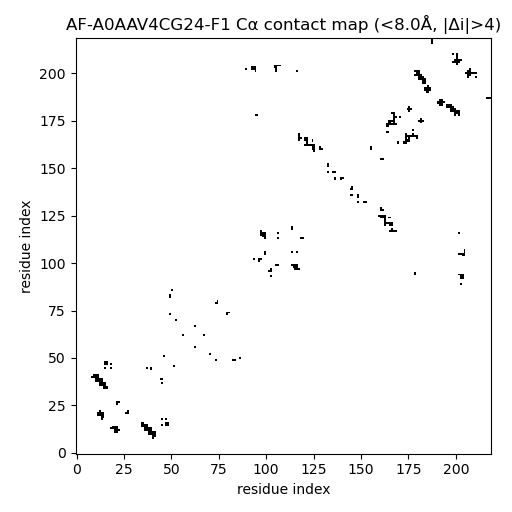15.826 1.048 -36.414 1.00 63.50 65 GLN A O 1
ATOM 542 N N . ASP A 1 66 ? 15.942 -1.194 -36.293 1.00 63.97 66 ASP A N 1
ATOM 543 C CA . ASP A 1 66 ? 14.574 -1.387 -35.807 1.00 63.97 66 ASP A CA 1
ATOM 544 C C . ASP A 1 66 ? 14.419 -0.898 -34.361 1.00 63.97 66 ASP A C 1
ATOM 546 O O . ASP A 1 66 ? 13.416 -0.259 -34.034 1.00 63.97 66 ASP A O 1
ATOM 550 N N . ASP A 1 67 ? 15.445 -1.093 -33.518 1.00 57.94 67 ASP A N 1
ATOM 551 C CA . ASP A 1 67 ? 15.473 -0.523 -32.165 1.00 57.94 67 ASP A CA 1
ATOM 552 C C . ASP A 1 67 ? 15.402 1.014 -32.231 1.00 57.94 67 ASP A C 1
ATOM 554 O O . ASP A 1 67 ? 14.633 1.627 -31.494 1.00 57.94 67 ASP A O 1
ATOM 558 N N . LYS A 1 68 ? 16.135 1.653 -33.158 1.00 62.25 68 LYS A N 1
ATOM 559 C CA . LYS A 1 68 ? 16.081 3.117 -33.353 1.00 62.25 68 LYS A CA 1
ATOM 560 C C . LYS A 1 68 ? 14.689 3.599 -33.756 1.00 62.25 68 LYS A C 1
ATOM 562 O O . LYS A 1 68 ? 14.203 4.570 -33.187 1.00 62.25 68 LYS A O 1
ATOM 567 N N . LEU A 1 69 ? 14.038 2.915 -34.696 1.00 65.00 69 LEU A N 1
ATOM 568 C CA . LEU A 1 69 ? 12.675 3.246 -35.128 1.00 65.00 69 LEU A CA 1
ATOM 569 C C . LEU A 1 69 ? 11.656 3.083 -33.991 1.00 65.00 69 LEU A C 1
ATOM 571 O O . LEU A 1 69 ? 10.744 3.902 -33.859 1.00 65.00 69 LEU A O 1
ATOM 575 N N . CYS A 1 70 ? 11.816 2.060 -33.147 1.00 61.72 70 CYS A N 1
ATOM 576 C CA . CYS A 1 70 ? 10.994 1.894 -31.948 1.00 61.72 70 CYS A CA 1
ATOM 577 C C . CYS A 1 70 ? 11.242 3.024 -30.942 1.00 61.72 70 CYS A C 1
ATOM 579 O O . CYS A 1 70 ? 10.285 3.635 -30.469 1.00 61.72 70 CYS A O 1
ATOM 581 N N . PHE A 1 71 ? 12.505 3.372 -30.677 1.00 63.62 71 PHE A N 1
ATOM 582 C CA . PHE A 1 71 ? 12.860 4.497 -29.808 1.00 63.62 71 PHE A CA 1
ATOM 583 C C . PHE A 1 71 ? 12.280 5.820 -30.305 1.00 63.62 71 PHE A C 1
ATOM 585 O O . PHE A 1 71 ? 11.721 6.572 -29.514 1.00 63.62 71 PHE A O 1
ATOM 592 N N . GLU A 1 72 ? 12.353 6.103 -31.606 1.00 65.50 72 GLU A N 1
ATOM 593 C CA . GLU A 1 72 ? 11.782 7.326 -32.175 1.00 65.50 72 GLU A CA 1
ATOM 594 C C . GLU A 1 72 ? 10.265 7.406 -31.997 1.00 65.50 72 GLU A C 1
ATOM 596 O O . GLU A 1 72 ? 9.744 8.486 -31.720 1.00 65.50 72 GLU A O 1
ATOM 601 N N . LYS A 1 73 ? 9.548 6.284 -32.125 1.00 66.31 73 LYS A N 1
ATOM 602 C CA . LYS A 1 73 ? 8.102 6.236 -31.861 1.00 66.31 73 LYS A CA 1
ATOM 603 C C . LYS A 1 73 ? 7.792 6.463 -30.385 1.00 66.31 73 LYS A C 1
ATOM 605 O O . LYS A 1 73 ? 6.919 7.262 -30.068 1.00 66.31 73 LYS A O 1
ATOM 610 N N . ILE A 1 74 ? 8.541 5.807 -29.503 1.00 65.19 74 ILE A N 1
ATOM 611 C CA . ILE A 1 74 ? 8.373 5.903 -28.052 1.00 65.19 74 ILE A CA 1
ATOM 612 C C . ILE A 1 74 ? 8.660 7.324 -27.553 1.00 65.19 74 ILE A C 1
ATOM 614 O O . ILE A 1 74 ? 7.886 7.847 -26.761 1.00 65.19 74 ILE A O 1
ATOM 618 N N . ILE A 1 75 ? 9.727 7.970 -28.040 1.00 66.25 75 ILE A N 1
ATOM 619 C CA . ILE A 1 75 ? 10.112 9.341 -27.659 1.00 66.25 75 ILE A CA 1
ATOM 620 C C . ILE A 1 75 ? 9.073 10.374 -28.118 1.00 66.25 75 ILE A C 1
ATOM 622 O O . ILE A 1 75 ? 8.902 11.405 -27.471 1.00 66.25 75 ILE A O 1
ATOM 626 N N . ARG A 1 76 ? 8.380 10.117 -29.235 1.00 68.69 76 ARG A N 1
ATOM 627 C CA . ARG A 1 76 ? 7.350 11.014 -29.787 1.00 68.69 76 ARG A CA 1
ATOM 628 C C . ARG A 1 76 ? 6.002 10.924 -29.074 1.00 68.69 76 ARG A C 1
ATOM 630 O O . ARG A 1 76 ? 5.124 11.729 -29.371 1.00 68.69 76 ARG A O 1
ATOM 637 N N . ASP A 1 77 ? 5.815 9.968 -28.172 1.00 68.12 77 ASP A N 1
ATOM 638 C CA . ASP A 1 77 ? 4.589 9.870 -27.392 1.00 68.12 77 ASP A CA 1
ATOM 639 C C . ASP A 1 77 ? 4.539 10.992 -26.336 1.00 68.12 77 ASP A C 1
ATOM 641 O O . ASP A 1 77 ? 5.467 11.178 -25.552 1.00 68.12 77 ASP A O 1
ATOM 645 N N . GLU A 1 78 ? 3.433 11.738 -26.289 1.00 65.12 78 GLU A N 1
ATOM 646 C CA . GLU A 1 78 ? 3.252 12.888 -25.389 1.00 65.12 78 GLU A CA 1
ATOM 647 C C . GLU A 1 78 ? 3.339 12.540 -23.889 1.00 65.12 78 GLU A C 1
ATOM 649 O O . GLU A 1 78 ? 3.576 13.414 -23.055 1.00 65.12 78 GLU A O 1
ATOM 654 N N . GLN A 1 79 ? 3.151 11.271 -23.514 1.00 60.62 79 GLN A N 1
ATOM 655 C CA . GLN A 1 79 ? 3.326 10.780 -22.144 1.00 60.62 79 GLN A CA 1
ATOM 656 C C . GLN A 1 79 ? 4.706 10.141 -21.911 1.00 60.62 79 GLN A C 1
ATOM 658 O O . GLN A 1 79 ? 4.953 9.651 -20.805 1.00 60.62 79 GLN A O 1
ATOM 663 N N . PHE A 1 80 ? 5.606 10.133 -22.903 1.00 67.56 80 PHE A N 1
ATOM 664 C CA . PHE A 1 80 ? 6.931 9.510 -22.812 1.00 67.56 80 PHE A CA 1
ATOM 665 C C . PHE A 1 80 ? 7.716 10.020 -21.613 1.00 67.56 80 PHE A C 1
ATOM 667 O O . PHE A 1 80 ? 8.150 9.221 -20.788 1.00 67.56 80 PHE A O 1
ATOM 674 N N . GLU A 1 81 ? 7.817 11.342 -21.464 1.00 61.12 81 GLU A N 1
ATOM 675 C CA . GLU A 1 81 ? 8.520 11.971 -20.346 1.00 61.12 81 GLU A CA 1
ATOM 676 C C . GLU A 1 81 ? 7.966 11.482 -19.002 1.00 61.12 81 GLU A C 1
ATOM 678 O O . GLU A 1 81 ? 8.721 11.046 -18.138 1.00 61.12 81 GLU A O 1
ATOM 683 N N . LYS A 1 82 ? 6.638 11.429 -18.846 1.00 58.97 82 LYS A N 1
ATOM 684 C CA . LYS A 1 82 ? 6.009 10.933 -17.612 1.00 58.97 82 LYS A CA 1
ATOM 685 C C . LYS A 1 82 ? 6.261 9.447 -17.376 1.00 58.97 82 LYS A C 1
ATOM 687 O O . LYS A 1 82 ? 6.472 9.045 -16.234 1.00 58.97 82 LYS A O 1
ATOM 692 N N . ARG A 1 83 ? 6.229 8.617 -18.424 1.00 61.06 83 ARG A N 1
ATOM 693 C CA . ARG A 1 83 ? 6.503 7.175 -18.309 1.00 61.06 83 ARG A CA 1
ATOM 694 C C . ARG A 1 83 ? 7.970 6.904 -17.981 1.00 61.06 83 ARG A C 1
ATOM 696 O O . ARG A 1 83 ? 8.237 6.035 -17.157 1.00 61.06 83 ARG A O 1
ATOM 703 N N . VAL A 1 84 ? 8.897 7.670 -18.554 1.00 63.06 84 VAL A N 1
ATOM 704 C CA . VAL A 1 84 ? 10.331 7.597 -18.240 1.00 63.06 84 VAL A CA 1
ATOM 705 C C . VAL A 1 84 ? 10.611 8.092 -16.829 1.00 63.06 84 VAL A C 1
ATOM 707 O O . VAL A 1 84 ? 11.316 7.409 -16.100 1.00 63.06 84 VAL A O 1
ATOM 710 N N . LEU A 1 85 ? 10.025 9.212 -16.399 1.00 57.72 85 LEU A N 1
ATOM 711 C CA . LEU A 1 85 ? 10.159 9.695 -15.021 1.00 57.72 85 LEU A CA 1
ATOM 712 C C . LEU A 1 85 ? 9.633 8.663 -14.019 1.00 57.72 85 LEU A C 1
ATOM 714 O O . LEU A 1 85 ? 10.329 8.332 -13.066 1.00 57.72 85 LEU A O 1
ATOM 718 N N . LYS A 1 86 ? 8.468 8.061 -14.289 1.00 59.84 86 LYS A N 1
ATOM 719 C CA . LYS A 1 86 ? 7.936 6.955 -13.480 1.00 59.84 86 LYS A CA 1
ATOM 720 C C . LYS A 1 86 ? 8.865 5.734 -13.4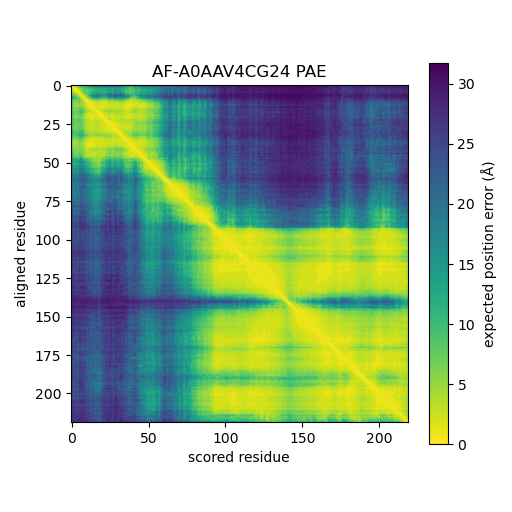82 1.00 59.84 86 LYS A C 1
ATOM 722 O O . LYS A 1 86 ? 8.971 5.047 -12.473 1.00 59.84 86 LYS A O 1
ATOM 727 N N . TYR A 1 87 ? 9.518 5.430 -14.603 1.00 61.25 87 TYR A N 1
ATOM 728 C CA . TYR A 1 87 ? 10.492 4.342 -14.692 1.00 61.25 87 TYR A CA 1
ATOM 729 C C . TYR A 1 87 ? 11.764 4.646 -13.895 1.00 61.25 87 TYR A C 1
ATOM 731 O O . TYR A 1 87 ? 12.189 3.803 -13.114 1.00 61.25 87 TYR A O 1
ATOM 739 N N . LEU A 1 88 ? 12.331 5.846 -14.027 1.00 61.41 88 LEU A N 1
ATOM 740 C CA . LEU A 1 88 ? 13.494 6.290 -13.256 1.00 61.41 88 LEU A CA 1
ATOM 741 C C . LEU A 1 88 ? 13.196 6.277 -11.753 1.00 61.41 88 LEU A C 1
ATOM 743 O O . LEU A 1 88 ? 13.981 5.724 -10.989 1.00 61.41 88 LEU A O 1
ATOM 747 N N . GLU A 1 89 ? 12.011 6.742 -11.342 1.00 59.22 89 GLU A N 1
ATOM 748 C CA . GLU A 1 89 ? 11.540 6.629 -9.957 1.00 59.22 89 GLU A CA 1
ATOM 749 C C . GLU A 1 89 ? 11.458 5.177 -9.469 1.00 59.22 89 GLU A C 1
ATOM 751 O O . GLU A 1 89 ? 11.620 4.932 -8.281 1.00 59.22 89 GLU A O 1
ATOM 756 N N . ILE A 1 90 ? 11.191 4.201 -10.340 1.00 58.19 90 ILE A N 1
ATOM 757 C CA . ILE A 1 90 ? 11.148 2.780 -9.966 1.00 58.19 90 ILE A CA 1
ATOM 758 C C . ILE A 1 90 ? 12.562 2.181 -9.942 1.00 58.19 90 ILE A C 1
ATOM 760 O O . ILE A 1 90 ? 12.897 1.471 -8.995 1.00 58.19 90 ILE A O 1
ATOM 764 N N . VAL A 1 91 ? 13.404 2.475 -10.934 1.00 59.34 91 VAL A N 1
ATOM 765 C CA . VAL A 1 91 ? 14.769 1.926 -11.051 1.00 59.34 91 VAL A CA 1
ATOM 766 C C . VAL A 1 91 ? 15.694 2.450 -9.955 1.00 59.34 91 VAL A C 1
ATOM 768 O O . VAL A 1 91 ? 16.530 1.701 -9.455 1.00 59.34 91 VAL A O 1
ATOM 771 N N . GLU A 1 92 ? 15.518 3.697 -9.521 1.00 63.94 92 GLU A N 1
ATOM 772 C CA . GLU A 1 92 ? 16.296 4.270 -8.416 1.00 63.94 92 GLU A CA 1
ATOM 773 C C . GLU A 1 92 ? 15.842 3.772 -7.035 1.00 63.94 92 GLU A C 1
ATOM 775 O O . GLU A 1 92 ? 16.490 4.051 -6.024 1.00 63.94 92 GLU A O 1
ATOM 780 N N . THR A 1 93 ? 14.738 3.021 -6.947 1.00 73.94 93 THR A N 1
ATOM 781 C CA . THR A 1 93 ? 14.213 2.595 -5.647 1.00 73.94 93 THR A CA 1
ATOM 782 C C . THR A 1 93 ? 14.778 1.271 -5.165 1.00 73.94 93 THR A C 1
ATOM 784 O O . THR A 1 93 ? 14.771 0.254 -5.854 1.00 73.94 93 THR A O 1
ATOM 787 N N . ASN A 1 94 ? 15.160 1.237 -3.887 1.00 86.50 94 ASN A N 1
ATOM 788 C CA . ASN A 1 94 ? 15.541 0.007 -3.207 1.00 86.50 94 ASN A CA 1
ATOM 789 C C . ASN A 1 94 ? 14.292 -0.765 -2.736 1.00 86.50 94 ASN A C 1
ATOM 791 O O . ASN A 1 94 ? 14.026 -0.930 -1.538 1.00 86.50 94 ASN A O 1
ATOM 795 N N . ILE A 1 95 ? 13.466 -1.207 -3.693 1.00 87.25 95 ILE A N 1
ATOM 796 C CA . ILE A 1 95 ? 12.196 -1.895 -3.414 1.00 87.25 95 ILE A CA 1
ATOM 797 C C . ILE A 1 95 ? 12.435 -3.142 -2.568 1.00 87.25 95 ILE A C 1
ATOM 799 O O . ILE A 1 95 ? 11.686 -3.374 -1.620 1.00 87.25 95 ILE A O 1
ATOM 803 N N . HIS A 1 96 ? 13.478 -3.923 -2.839 1.00 89.50 96 HIS A N 1
ATOM 804 C CA . HIS A 1 96 ? 13.730 -5.170 -2.114 1.00 89.50 96 HIS A CA 1
ATOM 805 C C . HIS A 1 96 ? 14.148 -4.952 -0.652 1.00 89.50 96 HIS A C 1
ATOM 807 O O . HIS A 1 96 ? 13.799 -5.776 0.199 1.00 89.50 96 HIS A O 1
ATOM 813 N N . ALA A 1 97 ? 14.787 -3.822 -0.322 1.00 93.81 97 ALA A N 1
ATOM 814 C CA . ALA A 1 97 ? 15.120 -3.490 1.059 1.00 93.81 97 ALA A CA 1
ATOM 815 C C . ALA A 1 97 ? 13.877 -3.456 1.946 1.00 93.81 97 ALA A C 1
ATOM 817 O O . ALA A 1 97 ? 12.843 -2.869 1.613 1.00 93.81 97 ALA A O 1
ATOM 818 N N . ASN A 1 98 ? 13.989 -4.064 3.123 1.00 96.62 98 ASN A N 1
ATOM 819 C CA . ASN A 1 98 ? 12.942 -4.025 4.137 1.00 96.62 98 ASN A CA 1
ATOM 820 C C . ASN A 1 98 ? 13.446 -3.387 5.424 1.00 96.62 98 ASN A C 1
ATOM 822 O O . ASN A 1 98 ? 12.647 -2.791 6.145 1.00 96.62 98 ASN A O 1
ATOM 826 N N . ARG A 1 99 ? 14.731 -3.515 5.756 1.00 97.81 99 ARG A N 1
ATOM 827 C CA . ARG A 1 99 ? 15.291 -2.968 6.993 1.00 97.81 99 ARG A CA 1
ATOM 828 C C . ARG A 1 99 ? 15.729 -1.524 6.792 1.00 97.81 99 ARG A C 1
ATOM 830 O O . ARG A 1 99 ? 16.108 -1.112 5.707 1.00 97.81 99 ARG A O 1
ATOM 837 N N . ARG A 1 100 ? 15.705 -0.743 7.873 1.00 97.31 100 ARG A N 1
ATOM 838 C CA . ARG A 1 100 ? 16.119 0.668 7.843 1.00 97.31 100 ARG A CA 1
ATOM 839 C C . ARG A 1 100 ? 17.556 0.864 7.372 1.00 97.31 100 ARG A C 1
ATOM 841 O O . ARG A 1 100 ? 17.804 1.797 6.635 1.00 97.31 100 ARG A O 1
ATOM 848 N N . ASN A 1 101 ? 18.477 0.015 7.807 1.00 96.44 101 ASN A N 1
ATOM 849 C CA . ASN A 1 101 ? 19.886 0.119 7.427 1.00 96.44 101 ASN A CA 1
ATOM 850 C C . ASN A 1 101 ? 20.154 -0.250 5.958 1.00 96.44 101 ASN A C 1
ATOM 852 O O . ASN A 1 101 ? 21.257 -0.015 5.488 1.00 96.44 101 ASN A O 1
ATOM 856 N N . GLU A 1 102 ? 19.185 -0.846 5.261 1.00 95.31 102 GLU A N 1
ATOM 857 C CA . GLU A 1 102 ? 19.281 -1.168 3.832 1.00 95.31 102 GLU A CA 1
ATOM 858 C C . GLU A 1 102 ? 18.777 -0.005 2.956 1.00 95.31 102 GLU A C 1
ATOM 860 O O . GLU A 1 102 ? 19.126 0.073 1.786 1.00 95.31 102 GLU A O 1
ATOM 865 N N . ASP A 1 103 ? 17.949 0.888 3.508 1.00 94.62 103 ASP A N 1
ATOM 866 C CA . ASP A 1 103 ? 17.307 1.993 2.787 1.00 94.62 103 ASP A CA 1
ATOM 867 C C . ASP A 1 103 ? 16.859 3.065 3.790 1.00 94.62 103 ASP A C 1
ATOM 869 O O . ASP A 1 103 ? 15.705 3.081 4.219 1.00 94.62 103 ASP A O 1
ATOM 873 N N . GLU A 1 104 ? 17.776 3.921 4.251 1.00 94.94 104 GLU A N 1
ATOM 874 C CA . GLU A 1 104 ? 17.449 4.944 5.255 1.00 94.94 104 GLU A CA 1
ATOM 875 C C . GLU A 1 104 ? 16.516 6.032 4.713 1.00 94.94 104 GLU A C 1
ATOM 877 O O . GLU A 1 104 ? 15.637 6.504 5.452 1.00 94.94 104 GLU A O 1
ATOM 882 N N . ASP A 1 105 ? 16.660 6.374 3.432 1.00 93.62 105 ASP A N 1
ATOM 883 C CA . ASP A 1 105 ? 15.902 7.423 2.753 1.00 93.62 105 ASP A CA 1
ATOM 884 C C . ASP A 1 105 ? 14.410 7.123 2.755 1.00 93.62 105 ASP A C 1
ATOM 886 O O . ASP A 1 105 ? 13.596 7.993 3.099 1.00 93.62 105 ASP A O 1
ATOM 890 N N . TRP A 1 106 ? 14.027 5.863 2.515 1.00 95.31 106 TRP A N 1
ATOM 891 C CA . TRP A 1 106 ? 12.634 5.462 2.650 1.00 95.31 106 TRP A CA 1
ATOM 892 C C . TRP A 1 106 ? 12.095 5.780 4.042 1.00 95.31 106 TRP A C 1
ATOM 894 O O . TRP A 1 106 ? 10.958 6.226 4.159 1.00 95.31 1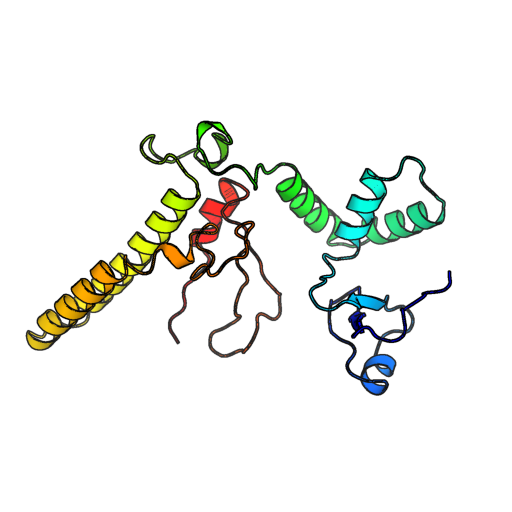06 TRP A O 1
ATOM 904 N N . PHE A 1 107 ? 12.876 5.628 5.120 1.00 97.06 107 PHE A N 1
ATOM 905 C CA . PHE A 1 107 ? 12.441 5.913 6.496 1.00 97.06 107 PHE A CA 1
ATOM 906 C C . PHE A 1 107 ? 12.574 7.381 6.916 1.00 97.06 107 PHE A C 1
ATOM 908 O O . PHE A 1 107 ? 12.220 7.705 8.060 1.00 97.06 107 PHE A O 1
ATOM 915 N N . HIS A 1 108 ? 13.023 8.272 6.034 1.00 95.06 108 HIS A N 1
ATOM 916 C CA . HIS A 1 108 ? 13.110 9.697 6.326 1.00 95.06 108 HIS A CA 1
ATOM 917 C C . HIS A 1 108 ? 11.756 10.242 6.823 1.00 95.06 108 HIS A C 1
ATOM 919 O O . HIS A 1 108 ? 10.686 9.918 6.293 1.00 95.06 108 HIS A O 1
ATOM 925 N N . GLY A 1 109 ? 11.785 11.045 7.891 1.00 94.62 109 GLY A N 1
ATOM 926 C CA . GLY A 1 109 ? 10.588 11.567 8.567 1.00 94.62 109 GLY A CA 1
ATOM 927 C C . GLY A 1 109 ? 9.874 10.588 9.514 1.00 94.62 109 GLY A C 1
ATOM 928 O O . GLY A 1 109 ? 8.860 10.951 10.110 1.00 94.62 109 GLY A O 1
ATOM 929 N N . LEU A 1 110 ? 10.373 9.358 9.698 1.00 96.06 110 LEU A N 1
ATOM 930 C CA . LEU A 1 110 ? 9.870 8.420 10.711 1.00 96.06 110 LEU A CA 1
ATOM 931 C C . LEU A 1 110 ? 10.820 8.295 11.901 1.00 96.06 110 LEU A C 1
ATOM 933 O O . LEU A 1 110 ? 12.026 8.130 11.736 1.00 96.06 110 LEU A O 1
ATOM 937 N N . GLY A 1 111 ? 10.259 8.222 13.111 1.00 94.19 111 GLY A N 1
ATOM 938 C CA . GLY A 1 111 ? 11.040 8.013 14.333 1.00 94.19 111 GLY A CA 1
ATOM 939 C C . GLY A 1 111 ? 11.881 6.725 14.320 1.00 94.19 111 GLY A C 1
ATOM 940 O O . GLY A 1 111 ? 11.464 5.695 13.777 1.00 94.19 111 GLY A O 1
ATOM 941 N N . LYS A 1 112 ? 13.039 6.759 14.999 1.00 93.44 112 LYS A N 1
ATOM 942 C CA . LYS A 1 112 ? 14.063 5.686 15.031 1.00 93.44 112 LYS A CA 1
ATOM 943 C C . LYS A 1 112 ? 13.558 4.308 15.490 1.00 93.44 112 LYS A C 1
ATOM 945 O O . LYS A 1 112 ? 14.220 3.298 15.238 1.00 93.44 112 LYS A O 1
ATOM 950 N N . ARG A 1 113 ? 12.386 4.242 16.136 1.00 94.31 113 ARG A N 1
ATOM 951 C CA . ARG A 1 113 ? 11.706 2.991 16.528 1.00 94.31 113 ARG A CA 1
ATOM 952 C C . ARG A 1 113 ? 11.266 2.131 15.339 1.00 94.31 113 ARG A C 1
ATOM 954 O O . ARG A 1 113 ? 11.086 0.927 15.483 1.00 94.31 113 ARG A O 1
ATOM 961 N N . HIS A 1 114 ? 11.048 2.739 14.174 1.00 95.62 114 HIS A N 1
ATOM 962 C CA . HIS A 1 114 ? 10.601 2.028 12.981 1.00 95.62 114 HIS A CA 1
ATOM 963 C C . HIS A 1 114 ? 11.804 1.374 12.302 1.00 95.62 114 HIS A C 1
ATOM 965 O O . HIS A 1 114 ? 12.645 2.086 11.761 1.00 95.62 114 HIS A O 1
ATOM 971 N N . LYS A 1 115 ? 11.903 0.042 12.373 1.00 97.12 115 LYS A N 1
ATOM 972 C CA . LYS A 1 115 ? 13.064 -0.724 11.884 1.00 97.12 115 LYS A CA 1
ATOM 973 C C . LYS A 1 115 ? 12.855 -1.404 10.535 1.00 97.12 115 LYS A C 1
ATOM 975 O O . LYS A 1 115 ? 13.844 -1.689 9.874 1.00 97.12 115 LYS A O 1
ATOM 980 N N . THR A 1 116 ? 11.606 -1.663 10.143 1.00 98.31 116 THR A N 1
ATOM 981 C CA . THR A 1 116 ? 11.291 -2.317 8.867 1.00 98.31 116 THR A CA 1
ATOM 982 C C . THR A 1 116 ? 10.130 -1.652 8.135 1.00 98.31 116 THR A C 1
ATOM 984 O O . THR A 1 116 ? 9.215 -1.132 8.791 1.00 98.31 116 THR A O 1
ATOM 987 N N . LYS A 1 117 ? 10.148 -1.689 6.794 1.00 98.19 117 LYS A N 1
ATOM 988 C CA . LYS A 1 117 ? 9.089 -1.145 5.934 1.00 98.19 117 LYS A CA 1
ATOM 989 C C . LYS A 1 117 ? 7.772 -1.861 6.231 1.00 98.19 117 LYS A C 1
ATOM 991 O O . LYS A 1 117 ? 6.774 -1.209 6.533 1.00 98.19 117 LYS A O 1
ATOM 996 N N . ASN A 1 118 ? 7.802 -3.195 6.331 1.00 97.75 118 ASN A N 1
ATOM 997 C CA . ASN A 1 118 ? 6.629 -4.009 6.682 1.00 97.75 118 ASN A CA 1
ATOM 998 C C . ASN A 1 118 ? 5.985 -3.576 8.007 1.00 97.75 118 ASN A C 1
ATOM 1000 O O . ASN A 1 118 ? 4.771 -3.399 8.092 1.00 97.75 118 ASN A O 1
ATOM 1004 N N . LYS A 1 119 ? 6.778 -3.338 9.065 1.00 97.38 119 LYS A N 1
ATOM 1005 C CA . LYS A 1 119 ? 6.225 -2.881 10.352 1.00 97.38 119 LYS A CA 1
ATOM 1006 C C . LYS A 1 119 ? 5.575 -1.502 10.234 1.00 97.38 119 LYS A C 1
ATOM 1008 O O . LYS A 1 119 ? 4.513 -1.294 10.811 1.00 97.38 119 LYS A O 1
ATOM 1013 N N . VAL A 1 120 ? 6.189 -0.578 9.495 1.00 97.94 120 VAL A N 1
ATOM 1014 C CA . VAL A 1 120 ? 5.618 0.755 9.249 1.00 97.94 120 VAL A CA 1
ATOM 1015 C C . VAL A 1 120 ? 4.276 0.650 8.530 1.00 97.94 120 VAL A C 1
ATOM 1017 O O . VAL A 1 120 ? 3.315 1.295 8.950 1.00 97.94 120 VAL A O 1
ATOM 1020 N N . MET A 1 121 ? 4.195 -0.181 7.494 1.00 97.81 121 MET A N 1
ATOM 1021 C CA . MET A 1 121 ? 2.977 -0.365 6.708 1.00 97.81 121 MET A CA 1
ATOM 1022 C C . MET A 1 121 ? 1.858 -1.036 7.518 1.00 97.81 121 MET A C 1
ATOM 1024 O O . MET A 1 121 ? 0.732 -0.531 7.532 1.00 97.81 121 MET A O 1
ATOM 1028 N N . ARG A 1 122 ? 2.182 -2.050 8.335 1.00 97.50 122 ARG A N 1
ATOM 1029 C CA . ARG A 1 122 ? 1.250 -2.617 9.332 1.00 97.50 122 ARG A CA 1
ATOM 1030 C C . ARG A 1 122 ? 0.727 -1.569 10.311 1.00 97.50 122 ARG A C 1
ATOM 1032 O O . ARG A 1 122 ? -0.472 -1.497 10.580 1.00 97.50 122 ARG A O 1
ATOM 1039 N N . ASP A 1 123 ? 1.620 -0.750 10.865 1.00 96.38 123 ASP A N 1
ATOM 1040 C CA . ASP A 1 123 ? 1.244 0.300 11.814 1.00 96.38 123 ASP A CA 1
ATOM 1041 C C . ASP A 1 123 ? 0.350 1.364 11.153 1.00 96.38 123 ASP A C 1
ATOM 1043 O O . ASP A 1 123 ? -0.549 1.897 11.809 1.00 96.38 123 ASP A O 1
ATOM 1047 N N . LYS A 1 124 ? 0.559 1.648 9.858 1.00 95.50 124 LYS A N 1
ATOM 1048 C CA . LYS A 1 124 ? -0.273 2.564 9.064 1.00 95.50 124 LYS A CA 1
ATOM 1049 C C . LYS A 1 124 ? -1.716 2.061 8.983 1.00 95.50 124 LYS A C 1
ATOM 1051 O O . LYS A 1 124 ? -2.624 2.803 9.361 1.00 95.50 124 LYS A O 1
ATOM 1056 N N . LEU A 1 125 ? -1.926 0.802 8.589 1.00 96.12 125 LEU A N 1
ATOM 1057 C CA . LEU A 1 125 ? -3.269 0.216 8.515 1.00 96.12 125 LEU A CA 1
ATOM 1058 C C . LEU A 1 125 ? -3.924 0.087 9.891 1.00 96.12 125 LEU A C 1
ATOM 1060 O O . LEU A 1 125 ? -5.083 0.456 10.070 1.00 96.12 125 LEU A O 1
ATOM 1064 N N . ARG A 1 126 ? -3.161 -0.338 10.905 1.00 96.06 126 ARG A N 1
ATOM 1065 C CA . ARG A 1 126 ? -3.665 -0.425 12.281 1.00 96.06 126 ARG A CA 1
ATOM 1066 C C . ARG A 1 126 ? -4.214 0.913 12.773 1.00 96.06 126 ARG A C 1
ATOM 1068 O O . ARG A 1 126 ? -5.266 0.949 13.407 1.00 96.06 126 ARG A O 1
ATOM 1075 N N . ARG A 1 127 ? -3.515 2.021 12.496 1.00 95.06 127 ARG A N 1
ATOM 1076 C CA . ARG A 1 127 ? -3.999 3.370 12.837 1.00 95.06 127 ARG A CA 1
ATOM 1077 C C . ARG A 1 127 ? -5.270 3.723 12.071 1.00 95.06 127 ARG A C 1
ATOM 1079 O O . ARG A 1 127 ? -6.193 4.252 12.678 1.00 95.06 127 ARG A O 1
ATOM 1086 N N . ARG A 1 128 ? -5.336 3.401 10.778 1.00 94.25 128 ARG A N 1
ATOM 1087 C CA . ARG A 1 128 ? -6.519 3.636 9.939 1.00 94.25 128 ARG A CA 1
ATOM 1088 C C . ARG A 1 128 ? -7.760 2.928 10.497 1.00 94.25 128 ARG A C 1
ATOM 1090 O O . ARG A 1 128 ? -8.762 3.585 10.751 1.00 94.25 128 ARG A O 1
ATOM 1097 N N . MET A 1 129 ? -7.644 1.640 10.818 1.00 94.81 129 MET A N 1
ATOM 1098 C CA . MET A 1 129 ? -8.733 0.846 11.404 1.00 94.81 129 MET A CA 1
ATOM 1099 C C . MET A 1 129 ? -9.186 1.376 12.772 1.00 94.81 129 MET A C 1
ATOM 1101 O O . MET A 1 129 ? -10.381 1.483 13.035 1.00 94.81 129 MET A O 1
ATOM 1105 N N . ARG A 1 130 ? -8.246 1.789 13.636 1.00 93.69 130 ARG A N 1
ATOM 1106 C CA . ARG A 1 130 ? -8.583 2.445 14.915 1.00 93.69 130 ARG A CA 1
ATOM 1107 C C . ARG A 1 130 ? -9.341 3.754 14.712 1.00 93.69 130 ARG A C 1
ATOM 1109 O O . ARG A 1 130 ? -10.269 4.041 15.462 1.00 93.69 130 ARG A O 1
ATOM 1116 N N . ASN A 1 131 ? -8.964 4.535 13.701 1.00 92.25 131 ASN A N 1
ATOM 1117 C CA . ASN A 1 131 ? -9.653 5.778 13.375 1.00 92.25 131 ASN A CA 1
ATOM 1118 C C . ASN A 1 131 ? -11.086 5.514 12.892 1.00 92.25 131 ASN A C 1
ATOM 1120 O O . ASN A 1 131 ? -11.987 6.244 13.299 1.00 92.25 131 ASN A O 1
ATOM 1124 N N . TYR A 1 132 ? -11.315 4.478 12.076 1.00 91.06 132 TYR A N 1
ATOM 1125 C CA . TYR A 1 132 ? -12.666 4.078 11.666 1.00 91.06 132 TYR A CA 1
ATOM 1126 C C . TYR A 1 132 ? -13.528 3.673 12.862 1.00 91.06 132 TYR A C 1
ATOM 1128 O O . TYR A 1 132 ? -14.616 4.218 13.040 1.00 91.06 132 TYR A O 1
ATOM 1136 N N . LEU A 1 133 ? -13.006 2.818 13.746 1.00 89.69 133 LEU A N 1
ATOM 1137 C CA . LEU A 1 133 ? -13.704 2.413 14.967 1.00 89.69 133 LEU A CA 1
ATOM 1138 C C . LEU A 1 133 ? -14.028 3.610 15.877 1.00 89.69 133 LEU A C 1
ATOM 1140 O O . LEU A 1 133 ? -15.150 3.742 16.359 1.00 89.69 133 LEU A O 1
ATOM 1144 N N . SER A 1 134 ? -13.068 4.519 16.073 1.00 88.38 134 SER A N 1
ATOM 1145 C CA . SER A 1 134 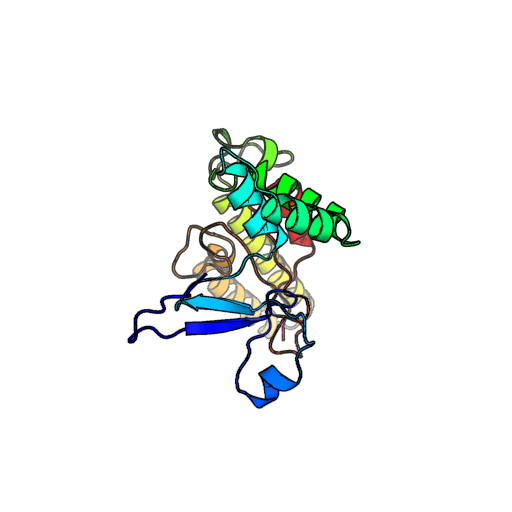? -13.272 5.731 16.875 1.00 88.38 134 SER A CA 1
ATOM 1146 C C . SER A 1 134 ? -14.353 6.640 16.279 1.00 88.38 134 SER A C 1
ATOM 1148 O O . SER A 1 134 ? -15.184 7.170 17.016 1.00 88.38 134 SER A O 1
ATOM 1150 N N . LYS A 1 135 ? -14.379 6.803 14.949 1.00 87.06 135 LYS A N 1
ATOM 1151 C CA . LYS A 1 135 ? -15.429 7.566 14.256 1.00 87.06 135 LYS A CA 1
ATOM 1152 C C . LYS A 1 135 ? -16.800 6.904 14.395 1.00 87.06 135 LYS A C 1
ATOM 1154 O O . LYS A 1 135 ? -17.775 7.621 14.595 1.00 87.06 135 LYS A O 1
ATOM 1159 N N . ALA A 1 136 ? -16.874 5.574 14.320 1.00 82.75 136 ALA A N 1
ATOM 1160 C CA . ALA A 1 136 ? -18.116 4.836 14.536 1.00 82.75 136 ALA A CA 1
ATOM 1161 C C . ALA A 1 136 ? -18.647 5.056 15.960 1.00 82.75 136 ALA A C 1
ATOM 1163 O O . ALA A 1 136 ? -19.792 5.462 16.119 1.00 82.75 136 ALA A O 1
ATOM 1164 N N . GLY A 1 137 ? -17.800 4.915 16.986 1.00 81.12 137 GLY A N 1
ATOM 1165 C CA . GLY A 1 137 ? -18.205 5.106 18.384 1.00 81.12 137 GLY A CA 1
ATOM 1166 C C . GLY A 1 137 ? -18.756 6.499 18.708 1.00 81.12 137 GLY A C 1
ATOM 1167 O O . GLY A 1 137 ? -19.633 6.622 19.552 1.00 81.12 137 GLY A O 1
ATOM 1168 N N . LYS A 1 138 ? -18.307 7.549 18.006 1.00 81.50 138 LYS A N 1
ATOM 1169 C CA . LYS A 1 138 ? -18.840 8.915 18.177 1.00 81.50 138 LYS A CA 1
ATOM 1170 C C . LYS A 1 138 ? -20.230 9.123 17.574 1.00 81.50 138 LYS A C 1
ATOM 1172 O O . LYS A 1 138 ? -20.916 10.055 17.974 1.00 81.50 138 LYS A O 1
ATOM 1177 N N . LYS A 1 139 ? -20.624 8.318 16.583 1.00 74.56 139 LYS A N 1
ATOM 1178 C CA . LYS A 1 139 ? -21.918 8.466 15.896 1.00 74.56 139 LYS A CA 1
ATOM 1179 C C . LYS A 1 139 ? -23.083 7.867 16.679 1.00 74.56 139 LYS A C 1
ATOM 1181 O O . LYS A 1 139 ? -24.229 8.152 16.350 1.00 74.56 139 LYS A O 1
ATOM 1186 N N . PHE A 1 140 ? -22.808 7.050 17.690 1.00 68.62 140 PHE A N 1
ATOM 1187 C CA . PHE A 1 140 ? -23.836 6.323 18.411 1.00 68.62 140 PHE A CA 1
ATOM 1188 C C . PHE A 1 140 ? -23.716 6.573 19.917 1.00 68.62 140 PHE A C 1
ATOM 1190 O O . PHE A 1 140 ? -22.839 6.025 20.578 1.00 68.62 140 PHE A O 1
ATOM 1197 N N . ASP A 1 141 ? -24.610 7.401 20.459 1.00 65.62 141 ASP A N 1
ATOM 1198 C CA . ASP A 1 141 ? -24.599 7.813 21.874 1.00 65.62 141 ASP A CA 1
ATOM 1199 C C . ASP A 1 141 ? -25.460 6.917 22.791 1.00 65.62 141 ASP A C 1
ATOM 1201 O O . ASP A 1 141 ? -25.717 7.222 23.950 1.00 65.62 141 ASP A O 1
ATOM 1205 N N . GLN A 1 142 ? -25.922 5.772 22.289 1.00 72.06 142 GLN A N 1
ATOM 1206 C CA . GLN A 1 142 ? -26.743 4.839 23.062 1.00 72.06 142 GLN A CA 1
ATOM 1207 C C . GLN A 1 142 ? -25.874 3.784 23.761 1.00 72.06 142 GLN A C 1
ATOM 1209 O O . GLN A 1 142 ? -24.911 3.278 23.184 1.00 72.06 142 GLN A O 1
ATOM 1214 N N . GLU A 1 143 ? -26.234 3.418 24.994 1.00 73.50 143 GLU A N 1
ATOM 1215 C CA . GLU A 1 143 ? -25.524 2.434 25.830 1.00 73.50 143 GLU A CA 1
ATOM 1216 C C . GLU A 1 143 ? -25.298 1.093 25.110 1.00 73.50 143 GLU A C 1
ATOM 1218 O O . GLU A 1 143 ? -24.161 0.631 25.014 1.00 73.50 143 GLU A O 1
ATOM 1223 N N . LYS A 1 144 ? -26.342 0.543 24.471 1.00 72.81 144 LYS A N 1
ATOM 1224 C CA . LYS A 1 144 ? -26.247 -0.675 23.642 1.00 72.81 144 LYS A CA 1
ATOM 1225 C C . LYS A 1 144 ? -25.219 -0.552 22.517 1.00 72.81 144 LYS A C 1
ATOM 1227 O O . LYS A 1 144 ? -24.565 -1.530 22.160 1.00 72.81 144 LYS A O 1
ATOM 1232 N N . THR A 1 145 ? -25.029 0.644 21.963 1.00 78.75 145 THR A N 1
ATOM 1233 C CA . THR A 1 145 ? -24.036 0.839 20.908 1.00 78.75 145 THR A CA 1
ATOM 1234 C C . THR A 1 145 ? -22.616 0.925 21.451 1.00 78.75 145 THR A C 1
ATOM 1236 O O . THR A 1 145 ? -21.680 0.52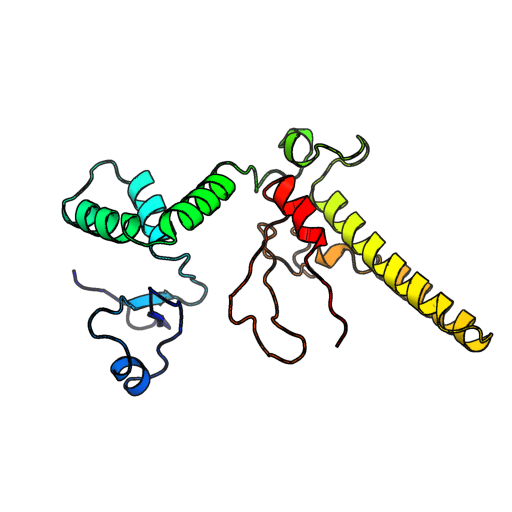6 20.758 1.00 78.75 145 THR A O 1
ATOM 1239 N N . ARG A 1 146 ? -22.427 1.357 22.705 1.00 80.69 146 ARG A N 1
ATOM 1240 C CA . ARG A 1 146 ? -21.112 1.314 23.364 1.00 80.69 146 ARG A CA 1
ATOM 1241 C C . ARG A 1 146 ? -20.649 -0.128 23.564 1.00 80.69 146 ARG A C 1
ATOM 1243 O O . ARG A 1 146 ? -19.499 -0.428 23.249 1.00 80.69 146 ARG A O 1
ATOM 1250 N N . GLU A 1 147 ? -21.541 -1.025 23.987 1.00 85.50 147 GLU A N 1
ATOM 1251 C CA . GLU A 1 147 ? -21.245 -2.463 24.104 1.00 85.50 147 GLU A CA 1
ATOM 1252 C C . GLU A 1 147 ? -20.869 -3.082 22.749 1.00 85.50 147 GLU A C 1
ATOM 1254 O O . GLU A 1 147 ? -19.860 -3.780 22.630 1.00 85.50 147 GLU A O 1
ATOM 1259 N N . MET A 1 148 ? -21.622 -2.766 21.688 1.00 86.00 148 MET A N 1
ATOM 1260 C CA . MET A 1 148 ? -21.305 -3.234 20.333 1.00 86.00 148 MET A CA 1
ATOM 1261 C C . MET A 1 148 ? -19.945 -2.721 19.841 1.00 86.00 148 MET A C 1
ATOM 1263 O O . MET A 1 148 ? -19.167 -3.483 19.264 1.00 86.00 148 MET A O 1
ATOM 1267 N N . VAL A 1 149 ? -19.619 -1.449 20.088 1.00 86.88 149 VAL A N 1
ATOM 1268 C CA . VAL A 1 149 ? -18.320 -0.865 19.718 1.00 86.88 149 VAL A CA 1
ATOM 1269 C C . VAL A 1 149 ? -17.174 -1.536 20.482 1.00 86.88 149 VAL A C 1
ATOM 1271 O O . VAL A 1 149 ? -16.141 -1.825 19.880 1.00 86.88 149 VAL A O 1
ATOM 1274 N N . GLN A 1 150 ? -17.353 -1.859 21.767 1.00 88.62 150 GLN A N 1
ATOM 1275 C CA . GLN A 1 150 ? -16.363 -2.607 22.557 1.00 88.62 150 GLN A CA 1
ATOM 1276 C C . GLN A 1 150 ? -16.170 -4.045 22.051 1.00 88.62 150 GLN A C 1
ATOM 1278 O O . GLN A 1 150 ? -15.037 -4.543 21.985 1.00 88.62 150 GLN A O 1
ATOM 1283 N N . LEU A 1 151 ? -17.255 -4.708 21.637 1.00 91.44 151 LEU A N 1
ATOM 1284 C CA . LEU A 1 151 ? -17.185 -6.029 21.015 1.00 91.44 151 LEU A CA 1
ATOM 1285 C C . LEU A 1 151 ? -16.405 -5.975 19.693 1.00 91.44 151 LEU A C 1
ATOM 1287 O O . LEU A 1 151 ? -15.516 -6.801 19.461 1.00 91.44 151 LEU A O 1
ATOM 1291 N N . LEU A 1 152 ? -16.693 -4.984 18.844 1.00 91.81 152 LEU A N 1
ATOM 1292 C CA . LEU A 1 152 ? -15.962 -4.751 17.596 1.00 91.81 152 LEU A CA 1
ATOM 1293 C C . LEU A 1 152 ? -14.486 -4.434 17.852 1.00 91.81 152 LEU A C 1
ATOM 1295 O O . LEU A 1 152 ? -13.621 -4.963 17.155 1.00 91.81 152 LEU A O 1
ATOM 1299 N N . GLU A 1 153 ? -14.177 -3.629 18.871 1.00 92.88 153 GLU A N 1
ATOM 1300 C CA . GLU A 1 153 ? -12.798 -3.338 19.261 1.00 92.88 153 GLU A CA 1
ATOM 1301 C C . GLU A 1 153 ? -12.043 -4.611 19.641 1.00 92.88 153 GLU A C 1
ATOM 1303 O O . GLU A 1 153 ? -10.916 -4.823 19.193 1.00 92.88 153 GLU A O 1
ATOM 1308 N N . THR A 1 154 ? -12.667 -5.476 20.440 1.00 95.50 154 THR A N 1
ATOM 1309 C CA . THR A 1 154 ? -12.085 -6.759 20.849 1.00 95.50 154 THR A CA 1
ATOM 1310 C C . THR A 1 154 ? -11.824 -7.653 19.640 1.00 95.50 154 THR A C 1
ATOM 1312 O O . THR A 1 154 ? -10.719 -8.175 19.486 1.00 95.50 154 THR A O 1
ATOM 1315 N N . ARG A 1 155 ? -12.791 -7.768 18.721 1.00 96.12 155 ARG A N 1
ATOM 1316 C CA . ARG A 1 155 ? -12.611 -8.528 17.473 1.00 96.12 155 ARG A CA 1
ATOM 1317 C C . ARG A 1 155 ? -11.471 -7.967 16.622 1.00 96.12 155 ARG A C 1
ATOM 1319 O O . ARG A 1 155 ? -10.624 -8.731 16.163 1.00 96.12 155 ARG A O 1
ATOM 1326 N N . LEU A 1 156 ? -11.396 -6.645 16.465 1.00 95.25 156 LEU A N 1
ATOM 1327 C CA . LEU A 1 156 ? -10.307 -5.996 15.733 1.00 95.25 156 LEU A CA 1
ATOM 1328 C C . LEU A 1 156 ? -8.953 -6.211 16.414 1.00 95.25 156 LEU A C 1
ATOM 1330 O O . LEU A 1 156 ? -7.980 -6.496 15.722 1.00 95.25 156 LEU A O 1
ATOM 1334 N N . LYS A 1 157 ? -8.864 -6.126 17.747 1.00 95.69 157 LYS A N 1
ATOM 1335 C CA . LYS A 1 157 ? -7.633 -6.434 18.497 1.00 95.69 157 LYS A CA 1
ATOM 1336 C C . LYS A 1 157 ? -7.170 -7.865 18.230 1.00 95.69 157 LYS A C 1
ATOM 1338 O O . LYS A 1 157 ? -6.003 -8.048 17.887 1.00 95.69 157 LYS A O 1
ATOM 1343 N N . ASN A 1 158 ? -8.082 -8.835 18.301 1.00 96.12 158 ASN A N 1
ATOM 1344 C CA . ASN A 1 158 ? -7.789 -10.249 18.049 1.00 96.12 158 ASN A CA 1
ATOM 1345 C C . ASN A 1 158 ? -7.339 -10.501 16.603 1.00 96.12 158 ASN A C 1
ATOM 1347 O O . ASN A 1 158 ? -6.438 -11.297 16.364 1.00 96.12 158 ASN A O 1
ATOM 1351 N N . ALA A 1 159 ? -7.896 -9.763 15.641 1.00 94.81 159 ALA A N 1
ATOM 1352 C CA . ALA A 1 159 ? -7.474 -9.803 14.243 1.00 94.81 159 ALA A CA 1
ATOM 1353 C C . ALA A 1 159 ? -6.213 -8.957 13.946 1.00 94.81 159 ALA A C 1
ATOM 1355 O O . ALA A 1 159 ? -5.848 -8.756 12.787 1.00 94.81 159 ALA A O 1
ATOM 1356 N N . GLY A 1 160 ? -5.553 -8.385 14.962 1.00 95.06 160 GLY A N 1
ATOM 1357 C CA . GLY A 1 160 ? -4.387 -7.518 14.770 1.00 95.06 160 GLY A CA 1
ATOM 1358 C C . GLY A 1 160 ? -4.699 -6.241 13.979 1.00 95.06 160 GLY A C 1
ATOM 1359 O O . GLY A 1 160 ? -3.814 -5.694 13.310 1.00 95.06 160 GLY A O 1
ATOM 1360 N N . TYR A 1 161 ? -5.948 -5.772 14.046 1.00 96.50 161 TYR A N 1
ATOM 1361 C CA . TYR A 1 161 ? -6.534 -4.685 13.258 1.00 96.50 161 TYR A CA 1
ATOM 1362 C C . TYR A 1 161 ? -6.335 -4.878 11.752 1.00 96.50 161 TYR A C 1
ATOM 1364 O O . TYR A 1 161 ? -6.063 -3.909 11.043 1.00 96.50 161 TYR A O 1
ATOM 1372 N N . ASN A 1 162 ? -6.364 -6.134 11.292 1.00 95.94 162 ASN A N 1
ATOM 1373 C CA . ASN A 1 162 ? -6.130 -6.527 9.902 1.00 95.94 162 ASN A CA 1
ATOM 1374 C C . ASN A 1 162 ? -4.828 -5.964 9.314 1.00 95.94 162 ASN A C 1
ATOM 1376 O O . ASN A 1 162 ? -4.685 -5.816 8.107 1.00 95.94 162 ASN A O 1
ATOM 1380 N N . SER A 1 163 ? -3.854 -5.635 10.173 1.00 96.50 163 SER A N 1
ATOM 1381 C CA . SER A 1 163 ? -2.656 -4.900 9.757 1.00 96.50 163 SER A CA 1
ATOM 1382 C C . SER A 1 163 ? -1.809 -5.641 8.717 1.00 96.50 163 SER A C 1
ATOM 1384 O O . SER A 1 163 ? -1.076 -4.989 7.977 1.00 96.50 163 SER A O 1
ATOM 1386 N N . SER A 1 164 ? -1.952 -6.966 8.633 1.00 96.56 164 SER A N 1
ATOM 1387 C CA . SER A 1 164 ? -1.348 -7.846 7.627 1.00 96.56 164 SER A CA 1
ATOM 1388 C C . SER A 1 164 ? -1.684 -7.476 6.185 1.00 96.56 164 SER A C 1
ATOM 1390 O O . SER A 1 164 ? -0.869 -7.722 5.309 1.00 96.56 164 SER A O 1
ATOM 1392 N N . TYR A 1 165 ? -2.831 -6.843 5.916 1.00 97.19 165 TYR A N 1
ATOM 1393 C CA . TYR A 1 165 ? -3.217 -6.494 4.542 1.00 97.19 165 TYR A CA 1
ATOM 1394 C C . TYR A 1 165 ? -2.224 -5.540 3.871 1.00 97.19 165 TYR A C 1
ATOM 1396 O O . TYR A 1 165 ? -2.063 -5.562 2.655 1.00 97.19 165 TYR A O 1
ATOM 1404 N N . TYR A 1 166 ? -1.528 -4.717 4.661 1.00 97.50 166 TYR A N 1
ATOM 1405 C CA . TYR A 1 166 ? -0.484 -3.817 4.173 1.00 97.50 166 TYR A CA 1
ATOM 1406 C C . TYR A 1 166 ? 0.933 -4.392 4.333 1.00 97.50 166 TYR A C 1
ATOM 1408 O O . TYR A 1 166 ? 1.888 -3.651 4.136 1.00 97.50 166 TYR A O 1
ATOM 1416 N N . ASP A 1 167 ? 1.104 -5.654 4.738 1.00 97.38 167 ASP A N 1
ATOM 1417 C CA . ASP A 1 167 ? 2.414 -6.299 4.896 1.00 97.38 167 ASP A CA 1
ATOM 1418 C C . ASP A 1 167 ? 2.730 -7.172 3.676 1.00 97.38 167 ASP A C 1
ATOM 1420 O O . ASP A 1 167 ? 2.250 -8.296 3.593 1.00 97.38 167 ASP A O 1
ATOM 1424 N N . ARG A 1 168 ? 3.587 -6.708 2.755 1.00 96.19 168 ARG A N 1
ATOM 1425 C CA . ARG A 1 168 ? 3.992 -7.504 1.575 1.00 96.19 168 ARG A CA 1
ATOM 1426 C C . ARG A 1 168 ? 4.631 -8.860 1.916 1.00 96.19 168 ARG A C 1
ATOM 1428 O O . ARG A 1 168 ? 4.658 -9.756 1.076 1.00 96.19 168 ARG A O 1
ATOM 1435 N N . GLY A 1 169 ? 5.143 -9.016 3.142 1.00 95.31 169 GLY A N 1
ATOM 1436 C CA . GLY A 1 169 ? 5.696 -10.278 3.637 1.00 95.31 169 GLY A CA 1
ATOM 1437 C C . GLY A 1 169 ? 4.651 -11.279 4.141 1.00 95.31 169 GLY A C 1
ATOM 1438 O O . GLY A 1 169 ? 5.020 -12.406 4.452 1.00 95.31 169 GLY A O 1
ATOM 1439 N N . ASP A 1 170 ? 3.374 -10.896 4.245 1.00 95.38 170 ASP A N 1
ATOM 1440 C CA . ASP A 1 170 ? 2.284 -11.790 4.649 1.00 95.38 170 ASP A CA 1
ATOM 1441 C C . ASP A 1 170 ? 1.635 -12.420 3.411 1.00 95.38 170 ASP A C 1
ATOM 1443 O O . ASP A 1 170 ? 0.714 -11.863 2.819 1.00 95.38 170 ASP A O 1
ATOM 1447 N N . SER A 1 171 ? 2.125 -13.588 2.999 1.00 92.25 171 SER A N 1
ATOM 1448 C CA . SER A 1 171 ? 1.656 -14.274 1.787 1.00 92.25 171 SER A CA 1
ATOM 1449 C C . SER A 1 171 ? 0.189 -14.706 1.833 1.00 92.25 171 SER A C 1
ATOM 1451 O O . SER A 1 171 ? -0.400 -14.926 0.780 1.00 92.25 171 SER A O 1
ATOM 1453 N N . ALA A 1 172 ? -0.407 -14.826 3.022 1.00 94.12 172 ALA A N 1
ATOM 1454 C CA . ALA A 1 172 ? -1.773 -15.313 3.180 1.00 94.12 172 ALA A CA 1
ATOM 1455 C C . ALA A 1 172 ? -2.816 -14.192 3.118 1.00 94.12 172 ALA A C 1
ATOM 1457 O O . ALA A 1 172 ? -3.963 -14.446 2.758 1.00 94.12 172 ALA A O 1
ATOM 1458 N N . LYS A 1 173 ? -2.453 -12.971 3.534 1.00 95.44 173 LYS A N 1
ATOM 1459 C CA . LYS A 1 173 ? -3.425 -11.885 3.742 1.00 95.44 173 LYS A CA 1
ATOM 1460 C C . LYS A 1 173 ? -3.083 -10.571 3.048 1.00 95.44 173 LYS A C 1
ATOM 1462 O O . LYS A 1 173 ? -3.910 -9.666 3.093 1.00 95.44 173 LYS A O 1
ATOM 1467 N N . ARG A 1 174 ? -1.888 -10.403 2.480 1.00 95.75 174 ARG A N 1
ATOM 1468 C CA . ARG A 1 174 ? -1.508 -9.145 1.817 1.00 95.75 174 ARG A CA 1
ATOM 1469 C C . ARG A 1 174 ? -2.493 -8.762 0.704 1.00 95.75 174 ARG A C 1
ATOM 1471 O O . ARG A 1 174 ? -2.943 -9.616 -0.048 1.00 95.75 174 ARG A O 1
ATOM 1478 N N . MET A 1 175 ? -2.784 -7.466 0.593 1.00 96.06 175 MET A N 1
ATOM 1479 C CA . MET A 1 175 ? -3.547 -6.878 -0.523 1.00 96.06 175 MET A CA 1
ATOM 1480 C C . MET A 1 175 ? -2.643 -6.388 -1.663 1.00 96.06 175 MET A C 1
ATOM 1482 O O . MET A 1 175 ? -3.123 -5.952 -2.704 1.00 96.06 175 MET A O 1
ATOM 1486 N N . CYS A 1 176 ? -1.331 -6.409 -1.452 1.00 94.81 176 CYS A N 1
ATOM 1487 C CA . CYS A 1 176 ? -0.332 -6.107 -2.463 1.00 94.81 176 CYS A CA 1
ATOM 1488 C C . CYS A 1 176 ? 0.334 -7.383 -2.977 1.00 94.81 176 CYS A C 1
ATOM 1490 O O . CYS A 1 176 ? 0.196 -8.456 -2.388 1.00 94.81 176 CYS A O 1
ATOM 1492 N N . ASP A 1 177 ? 1.084 -7.272 -4.068 1.00 91.25 177 ASP A N 1
ATOM 1493 C CA . ASP A 1 177 ? 1.968 -8.357 -4.489 1.00 91.25 177 ASP A CA 1
ATOM 1494 C C . ASP A 1 177 ? 3.193 -8.514 -3.561 1.00 91.25 177 ASP A C 1
ATOM 1496 O O . ASP A 1 177 ? 3.327 -7.866 -2.519 1.00 91.25 177 ASP A O 1
ATOM 1500 N N . GLU A 1 178 ? 4.108 -9.412 -3.925 1.00 90.94 178 GLU A N 1
ATOM 1501 C CA . GLU A 1 178 ? 5.323 -9.680 -3.150 1.00 90.94 178 GLU A CA 1
ATOM 1502 C C . GLU A 1 178 ? 6.319 -8.518 -3.092 1.00 90.94 178 GLU A C 1
ATOM 1504 O O . GLU A 1 178 ? 7.078 -8.405 -2.125 1.00 90.94 178 GLU A O 1
ATOM 1509 N N . LEU A 1 179 ? 6.278 -7.617 -4.073 1.00 88.19 179 LEU A N 1
ATOM 1510 C CA . LEU A 1 179 ? 7.096 -6.407 -4.100 1.00 88.19 179 LEU A CA 1
ATOM 1511 C C . LEU A 1 179 ? 6.433 -5.257 -3.337 1.00 88.19 179 LEU A C 1
ATOM 1513 O O . LEU A 1 179 ? 7.102 -4.285 -2.965 1.00 88.19 179 LEU A O 1
ATOM 1517 N N . GLY A 1 180 ? 5.147 -5.395 -3.015 1.00 93.50 180 GLY A N 1
ATOM 1518 C CA . GLY A 1 180 ? 4.362 -4.416 -2.286 1.00 93.50 180 GLY A CA 1
ATOM 1519 C C . GLY A 1 180 ? 3.577 -3.464 -3.182 1.00 93.50 180 GLY A C 1
ATOM 1520 O O . GLY A 1 180 ? 3.183 -2.403 -2.700 1.00 93.50 180 GLY A O 1
ATOM 1521 N N . GLU A 1 181 ? 3.343 -3.814 -4.449 1.00 90.12 181 GLU A N 1
ATOM 1522 C CA . GLU A 1 181 ? 2.480 -3.047 -5.346 1.00 90.12 181 GLU A CA 1
ATOM 1523 C C . GLU A 1 181 ? 1.000 -3.291 -5.023 1.00 90.12 181 GLU A C 1
ATOM 1525 O O . GLU A 1 181 ? 0.510 -4.422 -5.041 1.00 90.12 181 GLU A O 1
ATOM 1530 N N . PHE A 1 182 ? 0.285 -2.209 -4.723 1.00 92.75 182 PHE A N 1
ATOM 1531 C CA . PHE A 1 182 ? -1.163 -2.184 -4.545 1.00 92.75 182 PHE A CA 1
ATOM 1532 C C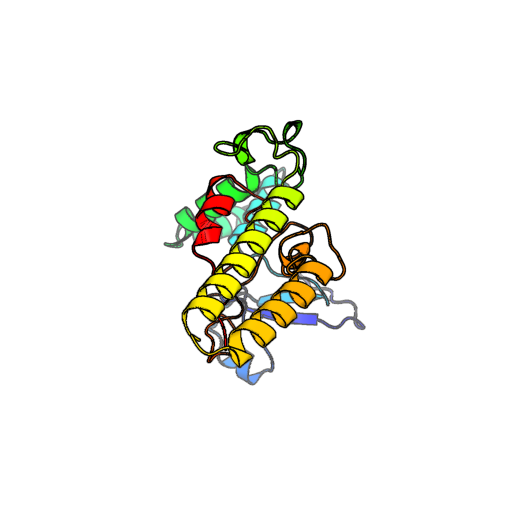 . PHE A 1 182 ? -1.822 -1.767 -5.854 1.00 92.75 182 PHE A C 1
ATOM 1534 O O . PHE A 1 182 ? -1.339 -0.857 -6.534 1.00 92.75 182 PHE A O 1
ATOM 1541 N N . ARG A 1 183 ? -2.955 -2.394 -6.170 1.00 88.12 183 ARG A N 1
ATOM 1542 C CA . ARG A 1 183 ? -3.780 -2.045 -7.329 1.00 88.12 183 ARG A CA 1
ATOM 1543 C C . ARG A 1 183 ? -5.093 -1.451 -6.872 1.00 88.12 183 ARG A C 1
ATOM 1545 O O . ARG A 1 183 ? -5.632 -1.842 -5.841 1.00 88.12 183 ARG A O 1
ATOM 1552 N N . CYS A 1 184 ? -5.576 -0.473 -7.622 1.00 87.81 184 CYS A N 1
ATOM 1553 C CA . CYS A 1 184 ? -6.887 0.098 -7.382 1.00 87.81 184 CYS A CA 1
ATOM 1554 C C . CYS A 1 184 ? -7.957 -0.902 -7.829 1.00 87.81 184 CYS A C 1
ATOM 1556 O O . CYS A 1 184 ? -7.929 -1.364 -8.967 1.00 87.81 184 CYS A O 1
ATOM 1558 N N . GLU A 1 185 ? -8.906 -1.188 -6.942 1.00 88.62 185 GLU A N 1
ATOM 1559 C CA . GLU A 1 185 ? -10.064 -2.055 -7.212 1.00 88.62 185 GLU A CA 1
ATOM 1560 C C . GLU A 1 185 ? -11.192 -1.307 -7.947 1.00 88.62 185 GLU A C 1
ATOM 1562 O O . GLU A 1 185 ? -12.221 -1.879 -8.266 1.00 88.62 185 GLU A O 1
ATOM 1567 N N . GLY A 1 186 ? -10.983 -0.029 -8.275 1.00 86.50 186 GLY A N 1
ATOM 1568 C CA . GLY A 1 186 ? -11.956 0.800 -8.974 1.00 86.50 186 GLY A CA 1
ATOM 1569 C C . GLY A 1 186 ? -12.810 1.639 -8.033 1.00 86.50 186 GLY A C 1
ATOM 1570 O O . GLY A 1 186 ? -12.494 1.834 -6.861 1.00 86.50 186 GLY A O 1
ATOM 1571 N N . ARG A 1 187 ? -13.864 2.229 -8.596 1.00 86.56 187 ARG A N 1
ATOM 1572 C CA . ARG A 1 187 ? -14.871 2.961 -7.817 1.00 86.56 187 ARG A CA 1
ATOM 1573 C C . ARG A 1 187 ? -15.804 1.956 -7.151 1.00 86.56 187 ARG A C 1
ATOM 1575 O O . ARG A 1 187 ? -16.041 0.900 -7.713 1.00 86.56 187 ARG A O 1
ATOM 1582 N N . TYR A 1 188 ? -16.439 2.342 -6.046 1.00 85.94 188 TYR A N 1
ATOM 1583 C CA . TYR A 1 188 ? -17.392 1.489 -5.316 1.00 85.94 188 TYR A CA 1
ATOM 1584 C C . TYR A 1 188 ? -18.530 0.893 -6.177 1.00 85.94 188 TYR A C 1
ATOM 1586 O O . TYR A 1 188 ? -19.153 -0.080 -5.776 1.00 85.94 188 TYR A O 1
ATOM 1594 N N . ASN A 1 189 ? -18.841 1.498 -7.330 1.00 87.81 189 ASN A N 1
ATOM 1595 C CA . ASN A 1 189 ? -19.901 1.084 -8.253 1.00 87.81 189 ASN A CA 1
ATOM 1596 C C . ASN A 1 189 ? -19.378 0.489 -9.572 1.00 87.81 189 ASN A C 1
ATOM 1598 O O . ASN A 1 189 ? -20.103 0.476 -10.571 1.00 87.81 189 ASN A O 1
ATOM 1602 N N . LYS A 1 190 ? -18.108 0.089 -9.610 1.00 86.12 190 LYS A N 1
ATOM 1603 C CA . LYS A 1 190 ? -17.444 -0.507 -10.768 1.00 86.12 190 LYS A CA 1
ATOM 1604 C C . LYS A 1 190 ? -16.686 -1.744 -10.309 1.00 86.12 190 LYS A C 1
ATOM 1606 O O . LYS A 1 190 ? -16.143 -1.749 -9.213 1.00 86.12 190 LYS A O 1
ATOM 1611 N N . ASP A 1 191 ? -16.616 -2.744 -11.176 1.00 83.31 191 ASP A N 1
ATOM 1612 C CA . ASP A 1 191 ? -15.915 -3.992 -10.863 1.00 83.31 191 ASP A CA 1
ATOM 1613 C C . ASP A 1 191 ? -14.388 -3.840 -10.944 1.00 83.31 191 ASP A C 1
ATOM 1615 O O . ASP A 1 191 ? -13.653 -4.619 -10.346 1.00 83.31 191 ASP A O 1
ATOM 1619 N N . GLU A 1 192 ? -13.902 -2.835 -11.685 1.00 80.44 192 GLU A N 1
ATOM 1620 C CA . GLU A 1 192 ? -12.476 -2.614 -11.919 1.00 80.44 192 GLU A CA 1
ATOM 1621 C C . GLU A 1 192 ? -12.121 -1.122 -12.048 1.00 80.44 192 GLU A C 1
ATOM 1623 O O . GLU A 1 192 ? -12.963 -0.247 -12.290 1.00 80.44 192 GLU A O 1
ATOM 1628 N N . CYS A 1 193 ? -10.828 -0.814 -11.907 1.00 79.75 193 CYS A N 1
ATOM 1629 C CA . CYS A 1 193 ? -10.289 0.518 -12.156 1.00 79.75 193 CYS A CA 1
ATOM 1630 C C . CYS A 1 193 ? -10.027 0.746 -13.652 1.00 79.75 193 CYS A C 1
ATOM 1632 O O . CYS A 1 193 ? -9.074 0.198 -14.201 1.00 79.75 193 CYS A O 1
ATOM 1634 N N . GLU A 1 194 ? -10.788 1.651 -14.274 1.00 72.62 194 GLU A N 1
ATOM 1635 C CA . GLU A 1 194 ? -10.639 2.039 -15.693 1.00 72.62 194 GLU A CA 1
ATOM 1636 C C . GLU A 1 194 ? -9.220 2.520 -16.049 1.00 72.62 194 GLU A C 1
ATOM 1638 O O . GLU A 1 194 ? -8.750 2.329 -17.165 1.00 72.62 194 GLU A O 1
ATOM 1643 N N . HIS A 1 195 ? -8.513 3.122 -15.091 1.00 70.25 195 HIS A N 1
ATOM 1644 C CA . HIS A 1 195 ? -7.161 3.655 -15.287 1.00 70.25 195 HIS A CA 1
ATOM 1645 C C . HIS A 1 195 ? -6.056 2.726 -14.772 1.00 70.25 195 HIS A C 1
ATOM 1647 O O . HIS A 1 195 ? -4.889 3.118 -14.776 1.00 70.25 195 HIS A O 1
ATOM 1653 N N . GLN A 1 196 ? -6.414 1.529 -14.284 1.00 73.69 196 GLN A N 1
ATOM 1654 C CA . GLN A 1 196 ? -5.481 0.526 -13.758 1.00 73.69 196 GLN A CA 1
ATOM 1655 C C . GLN A 1 196 ? -4.433 1.123 -12.800 1.00 73.69 196 GLN A C 1
ATOM 1657 O O . GLN A 1 196 ? -3.243 0.815 -12.876 1.00 73.69 196 GLN A O 1
ATOM 1662 N N . HIS A 1 197 ? -4.863 2.024 -11.909 1.00 79.50 197 HIS A N 1
ATOM 1663 C CA . HIS A 1 197 ? -3.939 2.710 -11.011 1.00 79.50 197 HIS A CA 1
ATOM 1664 C C . HIS A 1 197 ? -3.186 1.706 -10.133 1.00 79.50 197 HIS A C 1
ATOM 1666 O O . HIS A 1 197 ? -3.786 0.807 -9.535 1.00 79.50 197 HIS A O 1
ATOM 1672 N N . THR A 1 198 ? -1.878 1.920 -9.993 1.00 81.25 198 THR A N 1
ATOM 1673 C CA . THR A 1 198 ? -1.017 1.176 -9.073 1.00 81.25 198 THR A CA 1
ATOM 1674 C C . THR A 1 198 ? -0.198 2.121 -8.205 1.00 81.25 198 THR A C 1
ATOM 1676 O O . THR A 1 198 ? 0.052 3.275 -8.566 1.00 81.25 198 THR A O 1
ATOM 1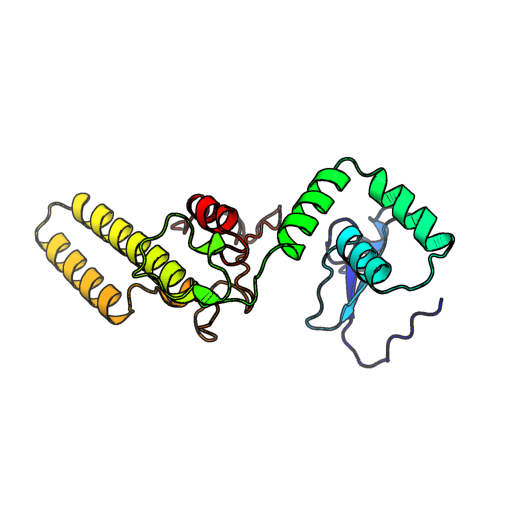679 N N . ILE A 1 199 ? 0.213 1.639 -7.034 1.00 82.88 199 ILE A N 1
ATOM 1680 C CA . ILE A 1 199 ? 1.170 2.329 -6.171 1.00 82.88 199 ILE A CA 1
ATOM 1681 C C . ILE A 1 199 ? 1.999 1.316 -5.394 1.00 82.88 199 ILE A C 1
ATOM 1683 O O . ILE A 1 199 ? 1.468 0.362 -4.829 1.00 82.88 199 ILE A O 1
ATOM 1687 N N . ASN A 1 200 ? 3.302 1.563 -5.288 1.00 90.44 200 ASN A N 1
ATOM 1688 C CA . ASN A 1 200 ? 4.166 0.789 -4.410 1.00 90.44 200 ASN A CA 1
ATOM 1689 C C . ASN A 1 200 ? 4.691 1.671 -3.260 1.00 90.44 200 ASN A C 1
ATOM 1691 O O . ASN A 1 200 ? 5.722 2.332 -3.405 1.00 90.44 200 ASN A O 1
ATOM 1695 N N . PRO A 1 201 ? 4.031 1.684 -2.084 1.00 94.19 201 PRO A N 1
ATOM 1696 C CA . PRO A 1 201 ? 4.488 2.452 -0.929 1.00 94.19 201 PRO A CA 1
ATOM 1697 C C . PRO A 1 201 ? 5.802 1.936 -0.330 1.00 94.19 201 PRO A C 1
ATOM 1699 O O . PRO A 1 201 ? 6.347 2.584 0.563 1.00 94.19 201 PRO A O 1
ATOM 1702 N N . TYR A 1 202 ? 6.314 0.787 -0.775 1.00 94.75 202 TYR A N 1
ATOM 1703 C CA . TYR A 1 202 ? 7.622 0.271 -0.383 1.00 94.75 202 TYR A CA 1
ATOM 1704 C C . TYR A 1 202 ? 8.767 0.791 -1.250 1.00 94.75 202 TYR A C 1
ATOM 1706 O O . TYR A 1 202 ? 9.917 0.659 -0.833 1.00 94.75 202 TYR A O 1
ATOM 1714 N N . ALA A 1 203 ? 8.466 1.389 -2.404 1.00 89.38 203 ALA A N 1
ATOM 1715 C CA . ALA A 1 203 ? 9.471 1.873 -3.340 1.00 89.38 203 ALA A CA 1
ATOM 1716 C C . ALA A 1 203 ? 10.220 3.087 -2.782 1.00 89.38 203 ALA A C 1
ATOM 1718 O O . ALA A 1 203 ? 11.418 3.014 -2.543 1.00 89.38 203 ALA A O 1
ATOM 1719 N N . SER A 1 204 ? 9.506 4.167 -2.458 1.00 88.94 204 SER A N 1
ATOM 1720 C CA . SER A 1 204 ? 10.121 5.418 -2.010 1.00 88.94 204 SER A CA 1
ATOM 1721 C C . SER A 1 204 ? 9.400 6.037 -0.812 1.00 88.94 204 SER A C 1
ATOM 1723 O O . SER A 1 204 ? 8.253 5.703 -0.480 1.00 88.94 204 SER A O 1
ATOM 1725 N N . LYS A 1 205 ? 10.075 6.990 -0.160 1.00 90.12 205 LYS A N 1
ATOM 1726 C CA . LYS A 1 205 ? 9.475 7.867 0.855 1.00 90.12 205 LYS A CA 1
ATOM 1727 C C . LYS A 1 205 ? 8.221 8.558 0.309 1.00 90.12 205 LYS A C 1
ATOM 1729 O O . LYS A 1 205 ? 7.227 8.642 1.037 1.00 90.12 205 LYS A O 1
ATOM 1734 N N . ASP A 1 206 ? 8.263 9.029 -0.932 1.00 83.88 206 ASP A N 1
ATOM 1735 C CA . ASP A 1 206 ? 7.186 9.816 -1.527 1.00 83.88 206 ASP A CA 1
ATOM 1736 C C . ASP A 1 206 ? 5.985 8.938 -1.859 1.00 83.88 206 ASP A C 1
ATOM 1738 O O . ASP A 1 206 ? 4.884 9.246 -1.405 1.00 83.88 206 ASP A O 1
ATOM 1742 N N . HIS A 1 207 ? 6.185 7.755 -2.448 1.00 87.12 207 HIS A N 1
ATOM 1743 C CA . HIS A 1 207 ? 5.104 6.779 -2.625 1.00 87.12 207 HIS A CA 1
ATOM 1744 C C . HIS A 1 207 ? 4.480 6.355 -1.293 1.00 87.12 207 HIS A C 1
ATOM 1746 O O . HIS A 1 207 ? 3.256 6.275 -1.158 1.00 87.12 207 HIS A O 1
ATOM 1752 N N . ARG A 1 208 ? 5.291 6.151 -0.248 1.00 92.75 208 ARG A N 1
ATOM 1753 C CA . ARG A 1 208 ? 4.782 5.858 1.101 1.00 92.75 208 ARG A CA 1
ATOM 1754 C C . ARG A 1 208 ? 3.884 6.980 1.642 1.00 92.75 208 ARG A C 1
ATOM 1756 O O . ARG A 1 208 ? 2.884 6.701 2.325 1.00 92.75 208 ARG A O 1
ATOM 1763 N N . VAL A 1 209 ? 4.254 8.239 1.391 1.00 86.56 209 VAL A N 1
ATOM 1764 C CA . VAL A 1 209 ? 3.483 9.429 1.788 1.00 86.56 209 VAL A CA 1
ATOM 1765 C C . VAL A 1 209 ? 2.219 9.563 0.937 1.00 86.56 209 VAL A C 1
ATOM 1767 O O . VAL A 1 209 ? 1.136 9.667 1.515 1.00 86.56 209 VAL A O 1
ATOM 1770 N N . MET A 1 210 ? 2.324 9.464 -0.390 1.00 83.69 210 MET A N 1
ATOM 1771 C CA . MET A 1 210 ? 1.207 9.514 -1.342 1.00 83.69 210 MET A CA 1
ATOM 1772 C C . MET A 1 210 ? 0.179 8.418 -1.098 1.00 83.69 210 MET A C 1
ATOM 1774 O O . MET A 1 210 ? -1.016 8.657 -1.224 1.00 83.69 210 MET A O 1
ATOM 1778 N N . PHE A 1 211 ? 0.597 7.250 -0.609 1.00 90.81 211 PHE A N 1
ATOM 1779 C CA . PHE A 1 211 ? -0.315 6.174 -0.220 1.00 90.81 211 PHE A CA 1
ATOM 1780 C C . PHE A 1 211 ? -1.268 6.554 0.931 1.00 90.81 211 PHE A C 1
ATOM 1782 O O . PHE A 1 211 ? -2.011 5.723 1.437 1.00 90.81 211 PHE A O 1
ATOM 1789 N N . ARG A 1 212 ? -1.192 7.771 1.488 1.00 81.88 212 ARG A N 1
ATOM 1790 C CA . ARG A 1 212 ? -2.241 8.315 2.372 1.00 81.88 212 ARG A CA 1
ATOM 1791 C C . ARG A 1 212 ? -3.497 8.735 1.602 1.00 81.88 212 ARG A C 1
ATOM 1793 O O . ARG A 1 212 ? -4.553 8.779 2.218 1.00 81.88 212 ARG A O 1
ATOM 1800 N N . LEU A 1 213 ? -3.362 9.046 0.313 1.00 80.75 213 LEU A N 1
ATOM 1801 C CA . LEU A 1 213 ? -4.453 9.426 -0.588 1.00 80.75 213 LEU A CA 1
ATOM 1802 C C . LEU A 1 213 ? -5.237 8.211 -1.096 1.00 80.75 213 LEU A C 1
ATOM 1804 O O . LEU A 1 213 ? -6.358 8.360 -1.558 1.00 80.75 213 LEU A O 1
ATOM 1808 N N . TRP A 1 214 ? -4.658 7.014 -0.997 1.00 86.94 214 TRP A N 1
ATOM 1809 C CA . TRP A 1 214 ? -5.338 5.764 -1.320 1.00 86.94 214 TRP A CA 1
ATOM 1810 C C . TRP A 1 214 ? -6.317 5.402 -0.204 1.00 86.94 214 TRP A C 1
ATOM 1812 O O . TRP A 1 214 ? -5.910 5.331 0.965 1.00 86.94 214 TRP A O 1
ATOM 1822 N N . ASP A 1 215 ? -7.593 5.195 -0.543 1.00 83.44 215 ASP A N 1
ATOM 1823 C CA . ASP A 1 215 ? -8.635 4.858 0.430 1.00 83.44 215 ASP A CA 1
ATOM 1824 C C . ASP A 1 215 ? -8.849 3.346 0.599 1.00 83.44 215 ASP A C 1
ATOM 1826 O O . ASP A 1 215 ? -8.436 2.537 -0.226 1.00 83.44 215 ASP A O 1
ATOM 1830 N N . LEU A 1 216 ? -9.437 2.981 1.737 1.00 83.19 216 LEU A N 1
ATOM 1831 C CA . LEU A 1 216 ? -10.156 1.729 1.928 1.00 83.19 216 LEU A CA 1
ATOM 1832 C C . LEU A 1 216 ? -11.625 2.131 2.007 1.00 83.19 216 LEU A C 1
ATOM 1834 O O . LEU A 1 216 ? -12.153 2.369 3.101 1.00 83.19 216 LEU A O 1
ATOM 1838 N N . ASP A 1 217 ? -12.220 2.322 0.834 1.00 80.50 217 ASP A N 1
ATOM 1839 C CA . ASP A 1 217 ? -13.610 2.736 0.726 1.00 80.50 217 ASP A CA 1
ATOM 1840 C C . ASP A 1 217 ? -14.532 1.683 1.350 1.00 80.50 217 ASP A C 1
ATOM 1842 O O . ASP A 1 217 ? -14.259 0.482 1.335 1.00 80.50 217 ASP A O 1
ATOM 1846 N N . HIS A 1 218 ? -15.609 2.165 1.966 1.00 78.25 218 HIS A N 1
ATOM 1847 C CA . HIS A 1 218 ? -16.643 1.312 2.542 1.00 78.25 218 HIS A CA 1
ATOM 1848 C C . HIS A 1 218 ? -17.783 1.258 1.524 1.00 78.25 218 HIS A C 1
ATOM 1850 O O . HIS A 1 218 ? -18.314 2.315 1.179 1.00 78.25 218 HIS A O 1
ATOM 1856 N N . MET A 1 219 ? -18.110 0.058 1.038 1.00 65.06 219 MET A N 1
ATOM 1857 C CA . MET A 1 219 ? -19.278 -0.194 0.182 1.00 65.06 219 MET A CA 1
ATOM 1858 C C . MET A 1 219 ? -20.569 -0.245 0.998 1.00 65.06 219 MET A C 1
ATOM 1860 O O . MET A 1 219 ? -20.508 -0.708 2.164 1.00 65.06 219 MET A O 1
#

InterPro domains:
  IPR003508 CIDE-N domain [PS51135] (1-48)
  IPR015311 DNA fragmentation factor 40, C-terminal [PF09230] (78-219)
  IPR039729 DNA fragmentation factor 40 [PTHR13067] (11-219)
  IPR044925 His-Me finger superfamily [SSF54060] (72-219)